Protein AF-0000000086450375 (afdb_homodimer)

Secondary structure (DSSP, 8-state):
--SHHHHHHHHHHHHHHHHHHHHHHHHHHHHHHHHHTT-S--EEEEETTEEEEE-HHHHHHH-HHHHHHHHH-TT-SEEEE-S--HHHHHHHHHHHHHS-----THHHHHHHHHHHHTT-HHHHHHHHHHHS-THHHHHHHHHHHHHHHHHH-/--SHHHHHHHHHHHHHHHHHHHHHHHHHHHHHHHHHTT-S--EEEEETTEEEEE-HHHHHHH-HHHHHHHHH-TT-SEEEE-S--HHHHHHHHHHHHHS-----THHHHHHHHHHHHTT-HHHHHHHHHHHS-THHHHHHHHHHHHHHHHHH-

Structure (mmCIF, N/CA/C/O backbone):
data_AF-0000000086450375-model_v1
#
loop_
_entity.id
_entity.type
_entity.pdbx_description
1 polymer 'BTB domain-containing protein'
#
loop_
_atom_site.group_PDB
_atom_site.id
_atom_site.type_symbol
_atom_site.label_atom_id
_atom_site.label_alt_id
_atom_site.label_comp_id
_atom_site.label_asym_id
_atom_site.label_entity_id
_atom_site.label_seq_id
_atom_site.pdbx_PDB_ins_code
_atom_site.Cartn_x
_atom_site.Cartn_y
_atom_site.Cartn_z
_atom_site.occupancy
_atom_site.B_iso_or_equiv
_atom_site.auth_seq_id
_atom_site.auth_comp_id
_atom_site.auth_asym_id
_atom_site.auth_atom_id
_atom_site.pdbx_PDB_model_num
ATOM 1 N N . MET A 1 1 ? 41.094 -20.078 -0.955 1 30.67 1 MET A N 1
ATOM 2 C CA . MET A 1 1 ? 39.781 -20.641 -1.174 1 30.67 1 MET A CA 1
ATOM 3 C C . MET A 1 1 ? 38.719 -19.906 -0.356 1 30.67 1 MET A C 1
ATOM 5 O O . MET A 1 1 ? 37.562 -20.328 -0.277 1 30.67 1 MET A O 1
ATOM 9 N N . GLU A 1 2 ? 39.25 -19.125 0.59 1 39.38 2 GLU A N 1
ATOM 10 C CA . GLU A 1 2 ? 38.438 -18.516 1.634 1 39.38 2 GLU A CA 1
ATOM 11 C C . GLU A 1 2 ? 37.531 -17.438 1.062 1 39.38 2 GLU A C 1
ATOM 13 O O . GLU A 1 2 ? 36.844 -16.719 1.81 1 39.38 2 GLU A O 1
ATOM 18 N N . VAL A 1 3 ? 37.906 -16.906 -0.097 1 38.25 3 VAL A N 1
ATOM 19 C CA . VAL A 1 3 ? 37.531 -15.562 -0.536 1 38.25 3 VAL A CA 1
ATOM 20 C C . VAL A 1 3 ? 36.031 -15.477 -0.731 1 38.25 3 VAL A C 1
ATOM 22 O O . VAL A 1 3 ? 35.438 -14.406 -0.592 1 38.25 3 VAL A O 1
ATOM 25 N N . CYS A 1 4 ? 35.562 -16.234 -1.757 1 38.09 4 CYS A N 1
ATOM 26 C CA . CYS A 1 4 ? 34.438 -15.82 -2.559 1 38.09 4 CYS A CA 1
ATOM 27 C C . CYS A 1 4 ? 33.125 -15.914 -1.756 1 38.09 4 CYS A C 1
ATOM 29 O O . CYS A 1 4 ? 32.062 -15.578 -2.26 1 38.09 4 CYS A O 1
ATOM 31 N N . ALA A 1 5 ? 33.219 -16.656 -0.751 1 42.78 5 ALA A N 1
ATOM 32 C CA . ALA A 1 5 ? 31.922 -17.031 -0.177 1 42.78 5 ALA A CA 1
ATOM 33 C C . ALA A 1 5 ? 31.297 -15.859 0.575 1 42.78 5 ALA A C 1
ATOM 35 O O . ALA A 1 5 ? 30.078 -15.703 0.591 1 42.78 5 ALA A O 1
ATOM 36 N N . GLU A 1 6 ? 32.094 -15.148 1.312 1 43.94 6 GLU A N 1
ATOM 37 C CA . GLU A 1 6 ? 31.5 -14.164 2.221 1 43.94 6 GLU A CA 1
ATOM 38 C C . GLU A 1 6 ? 30.781 -13.055 1.454 1 43.94 6 GLU A C 1
ATOM 40 O O . GLU A 1 6 ? 29.781 -12.516 1.924 1 43.94 6 GLU A O 1
ATOM 45 N N . ASN A 1 7 ? 31.344 -12.5 0.388 1 45 7 ASN A N 1
ATOM 46 C CA . ASN A 1 7 ? 30.797 -11.359 -0.347 1 45 7 ASN A CA 1
ATOM 47 C C . ASN A 1 7 ? 29.531 -11.727 -1.106 1 45 7 ASN A C 1
ATOM 49 O O . ASN A 1 7 ? 28.734 -10.859 -1.459 1 45 7 ASN A O 1
ATOM 53 N N . GLU A 1 8 ? 29.406 -12.992 -1.445 1 48.09 8 GLU A N 1
ATOM 54 C CA . GLU A 1 8 ? 28.25 -13.477 -2.207 1 48.09 8 GLU A CA 1
ATOM 55 C C . GLU A 1 8 ? 26.969 -13.398 -1.382 1 48.09 8 GLU A C 1
ATOM 57 O O . GLU A 1 8 ? 25.906 -13.102 -1.916 1 48.09 8 GLU A O 1
ATOM 62 N N . THR A 1 9 ? 27.078 -13.766 -0.154 1 50.84 9 THR A N 1
ATOM 63 C CA . THR A 1 9 ? 25.906 -13.766 0.701 1 50.84 9 THR A CA 1
ATOM 64 C C . THR A 1 9 ? 25.406 -12.344 0.922 1 50.84 9 THR A C 1
ATOM 66 O O . THR A 1 9 ? 24.188 -12.102 0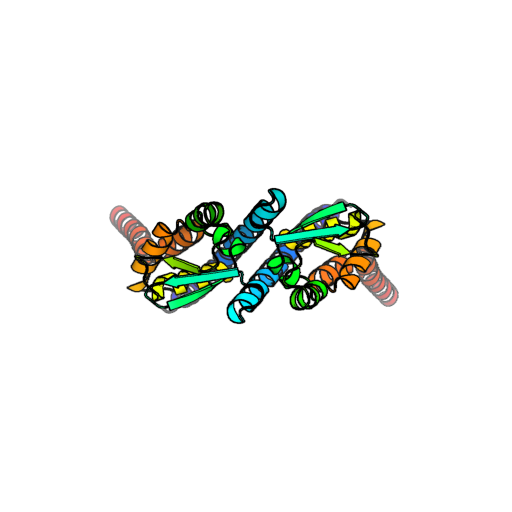.938 1 50.84 9 THR A O 1
ATOM 69 N N . MET A 1 10 ? 26.406 -11.516 1.259 1 50.75 10 MET A N 1
ATOM 70 C CA . MET A 1 10 ? 26.062 -10.109 1.446 1 50.75 10 MET A CA 1
ATOM 71 C C . MET A 1 10 ? 25.484 -9.516 0.169 1 50.75 10 MET A C 1
ATOM 73 O O . MET A 1 10 ? 24.562 -8.703 0.223 1 50.75 10 MET A O 1
ATOM 77 N N . GLY A 1 11 ? 26.016 -10.055 -0.976 1 54.34 11 GLY A N 1
ATOM 78 C CA . GLY A 1 11 ? 25.547 -9.562 -2.264 1 54.34 11 GLY A CA 1
ATOM 79 C C . GLY A 1 11 ? 24.125 -9.953 -2.582 1 54.34 11 GLY A C 1
ATOM 80 O O . GLY A 1 11 ? 23.344 -9.133 -3.072 1 54.34 11 GLY A O 1
ATOM 81 N N . LEU A 1 12 ? 23.844 -11.156 -2.148 1 60.12 12 LEU A N 1
ATOM 82 C CA . LEU A 1 12 ? 22.516 -11.664 -2.432 1 60.12 12 LEU A CA 1
ATOM 83 C C . LEU A 1 12 ? 21.469 -10.961 -1.57 1 60.12 12 LEU A C 1
ATOM 85 O O . LEU A 1 12 ? 20.391 -10.617 -2.053 1 60.12 12 LEU A O 1
ATOM 89 N N . GLY A 1 13 ? 21.891 -10.766 -0.273 1 63.38 13 GLY A N 1
ATOM 90 C CA . GLY A 1 13 ? 20.969 -10.078 0.622 1 63.38 13 GLY A CA 1
ATOM 91 C C . GLY A 1 13 ? 20.719 -8.641 0.22 1 63.38 13 GLY A C 1
ATOM 92 O O . GLY A 1 13 ? 19.578 -8.172 0.256 1 63.38 13 GLY A O 1
ATOM 93 N N . GLU A 1 14 ? 21.797 -8 -0.116 1 69.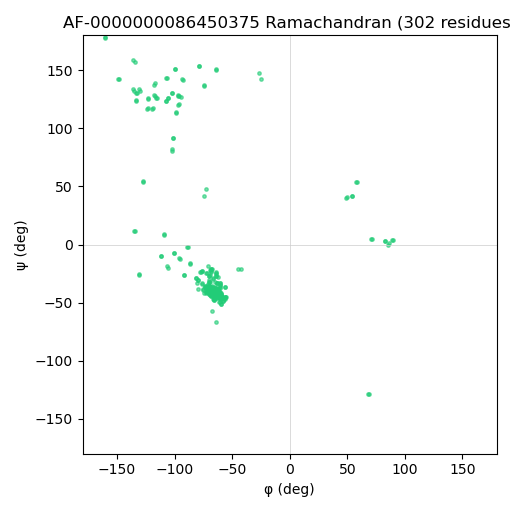06 14 GLU A N 1
ATOM 94 C CA . GLU A 1 14 ? 21.688 -6.609 -0.53 1 69.06 14 GLU A CA 1
ATOM 95 C C . GLU A 1 14 ? 20.891 -6.477 -1.818 1 69.06 14 GLU A C 1
ATOM 97 O O . GLU A 1 14 ? 20.094 -5.543 -1.972 1 69.06 14 GLU A O 1
ATOM 102 N N . ASP A 1 15 ? 21.109 -7.453 -2.654 1 74.31 15 ASP A N 1
ATOM 103 C CA . ASP A 1 15 ? 20.375 -7.453 -3.91 1 74.31 15 ASP A CA 1
ATOM 104 C C . ASP A 1 15 ? 18.875 -7.672 -3.666 1 74.31 15 ASP A C 1
ATOM 106 O O . ASP A 1 15 ? 18.047 -7.031 -4.301 1 74.31 15 ASP A O 1
ATOM 110 N N . ARG A 1 16 ? 18.609 -8.5 -2.717 1 75.88 16 ARG A N 1
ATOM 111 C CA . ARG A 1 16 ? 17.219 -8.781 -2.391 1 75.88 16 ARG A CA 1
ATOM 112 C C . ARG A 1 16 ? 16.547 -7.559 -1.774 1 75.88 16 ARG A C 1
ATOM 114 O O . ARG A 1 16 ? 15.383 -7.273 -2.061 1 75.88 16 ARG A O 1
ATOM 121 N N . GLU A 1 17 ? 17.359 -6.871 -0.985 1 76.81 17 GLU A N 1
ATOM 122 C CA . GLU A 1 17 ? 16.812 -5.668 -0.359 1 76.81 17 GLU A CA 1
ATOM 123 C C . GLU A 1 17 ? 16.547 -4.582 -1.396 1 76.81 17 GLU A C 1
ATOM 125 O O . GLU A 1 17 ? 15.531 -3.883 -1.32 1 76.81 17 GLU A O 1
ATOM 130 N N . ARG A 1 18 ? 17.453 -4.484 -2.314 1 79.06 18 ARG A N 1
ATOM 131 C CA . ARG A 1 18 ? 17.281 -3.498 -3.377 1 79.06 18 ARG A CA 1
ATOM 132 C C . ARG A 1 18 ? 16.062 -3.83 -4.246 1 79.06 18 ARG A C 1
ATOM 134 O O . ARG A 1 18 ? 15.32 -2.936 -4.652 1 79.06 18 ARG A O 1
ATOM 141 N N . GLU A 1 19 ? 15.922 -5.09 -4.477 1 83.19 19 GLU A N 1
ATOM 142 C CA . GLU A 1 19 ? 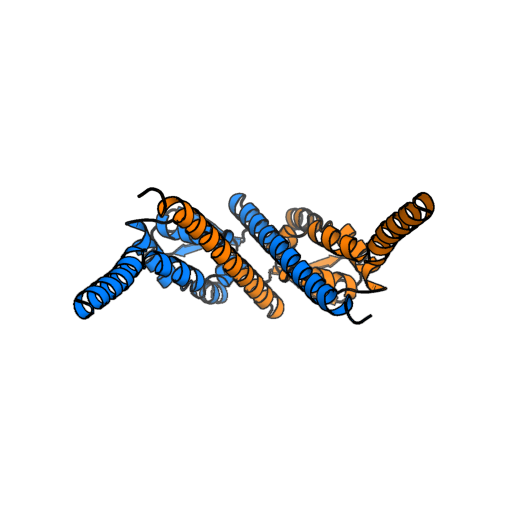14.758 -5.543 -5.234 1 83.19 19 GLU A CA 1
ATOM 143 C C . GLU A 1 19 ? 13.461 -5.27 -4.469 1 83.19 19 GLU A C 1
ATOM 145 O O . GLU A 1 19 ? 12.469 -4.836 -5.055 1 83.19 19 GLU A O 1
ATOM 150 N N . GLY A 1 20 ? 13.594 -5.457 -3.268 1 85.69 20 GLY A N 1
ATOM 151 C CA . GLY A 1 20 ? 12.453 -5.164 -2.416 1 85.69 20 GLY A CA 1
ATOM 152 C C . GLY A 1 20 ? 12.07 -3.697 -2.41 1 85.69 20 GLY A C 1
ATOM 153 O O . GLY A 1 20 ? 10.891 -3.357 -2.488 1 85.69 20 GLY A O 1
ATOM 154 N N . ASP A 1 21 ? 13.078 -2.9 -2.393 1 85.06 21 ASP A N 1
ATOM 155 C CA . ASP A 1 21 ? 12.828 -1.461 -2.379 1 85.06 21 ASP A CA 1
ATOM 156 C C . ASP A 1 21 ? 12.18 -1.003 -3.682 1 85.06 21 ASP A C 1
ATOM 158 O O . ASP A 1 21 ? 11.273 -0.164 -3.67 1 85.06 21 ASP A O 1
ATOM 162 N N . HIS A 1 22 ? 12.68 -1.539 -4.715 1 89.81 22 HIS A N 1
ATOM 163 C CA . HIS A 1 22 ? 12.078 -1.229 -6.004 1 89.81 22 HIS A CA 1
ATOM 164 C C . HIS A 1 22 ? 10.609 -1.646 -6.043 1 89.81 22 HIS A C 1
ATOM 166 O O . HIS A 1 22 ? 9.75 -0.881 -6.492 1 89.81 22 HIS A O 1
ATOM 172 N N . TYR A 1 23 ? 10.359 -2.729 -5.602 1 92.62 23 TYR A N 1
ATOM 173 C CA . TYR A 1 23 ? 9 -3.254 -5.625 1 92.62 23 TYR A CA 1
ATOM 174 C C . TYR A 1 23 ? 8.07 -2.404 -4.77 1 92.62 23 TYR A C 1
ATOM 176 O O . TYR A 1 23 ? 6.938 -2.121 -5.16 1 92.62 23 TYR A O 1
ATOM 184 N N . ILE A 1 24 ? 8.5 -2.055 -3.633 1 91.75 24 ILE A N 1
ATOM 185 C CA . ILE A 1 24 ? 7.648 -1.325 -2.703 1 91.75 24 ILE A CA 1
ATOM 186 C C . ILE A 1 24 ? 7.27 0.027 -3.303 1 91.75 24 ILE A C 1
ATOM 188 O O . ILE A 1 24 ? 6.125 0.471 -3.178 1 91.75 24 ILE A O 1
ATOM 192 N N . ARG A 1 25 ? 8.234 0.643 -3.955 1 92.31 25 ARG A N 1
ATOM 193 C CA . ARG A 1 25 ? 7.93 1.879 -4.668 1 92.31 25 ARG A CA 1
ATOM 194 C C . ARG A 1 25 ? 6.91 1.635 -5.777 1 92.31 25 ARG A C 1
ATOM 196 O O . ARG A 1 25 ? 6.016 2.455 -5.996 1 92.31 25 ARG A O 1
ATOM 203 N N . TYR A 1 26 ? 7.09 0.497 -6.395 1 95.31 26 TYR A N 1
ATOM 204 C CA . TYR A 1 26 ? 6.199 0.099 -7.477 1 95.31 26 TYR A CA 1
ATOM 205 C C . TYR A 1 26 ? 4.762 -0.036 -6.98 1 95.31 26 TYR A C 1
ATOM 207 O O . TYR A 1 26 ? 3.842 0.539 -7.562 1 95.31 26 TYR A O 1
ATOM 215 N N . ILE A 1 27 ? 4.539 -0.69 -5.98 1 96.12 27 ILE A N 1
ATOM 216 C CA . ILE A 1 27 ? 3.189 -0.969 -5.504 1 96.12 27 ILE A CA 1
ATOM 217 C C . ILE A 1 27 ? 2.541 0.323 -5.012 1 96.12 27 ILE A C 1
ATOM 219 O O . ILE A 1 27 ? 1.361 0.571 -5.277 1 96.12 27 ILE A O 1
ATOM 223 N N . LEU A 1 28 ? 3.254 1.126 -4.273 1 96.12 28 LEU A N 1
ATOM 224 C CA . LEU A 1 28 ? 2.68 2.369 -3.77 1 96.12 28 LEU A CA 1
ATOM 225 C C . LEU A 1 28 ? 2.314 3.305 -4.918 1 96.12 28 LEU A C 1
ATOM 227 O O . LEU A 1 28 ? 1.283 3.979 -4.871 1 96.12 28 LEU A O 1
ATOM 231 N N . SER A 1 29 ? 3.184 3.375 -5.918 1 96.81 29 SER A N 1
ATOM 232 C CA . SER A 1 29 ? 2.883 4.207 -7.078 1 96.81 29 SER A CA 1
ATOM 233 C C . SER A 1 29 ? 1.603 3.748 -7.77 1 96.81 29 SER A C 1
ATOM 235 O O . SER A 1 29 ? 0.83 4.57 -8.266 1 96.81 29 SER A O 1
ATOM 237 N N . HIS A 1 30 ? 1.387 2.475 -7.809 1 97.94 30 HIS A N 1
ATOM 238 C CA . HIS A 1 30 ? 0.184 1.948 -8.445 1 97.94 30 HIS A CA 1
ATOM 239 C C . HIS A 1 30 ? -1.05 2.201 -7.586 1 97.94 30 HIS A C 1
ATOM 241 O O . HIS A 1 30 ? -2.131 2.48 -8.109 1 97.94 30 HIS A O 1
ATOM 247 N N . LEU A 1 31 ? -0.898 2.127 -6.301 1 98.31 31 LEU A N 1
ATOM 248 C CA . LEU A 1 31 ? -1.997 2.51 -5.422 1 98.31 31 LEU A CA 1
ATOM 249 C C . LEU A 1 31 ? -2.34 3.986 -5.59 1 98.31 31 LEU A C 1
ATOM 251 O O . LEU A 1 31 ? -3.514 4.363 -5.562 1 98.31 31 LEU A O 1
ATOM 255 N N . ASN A 1 32 ? -1.296 4.777 -5.75 1 98.31 32 ASN A N 1
ATOM 256 C CA . ASN A 1 32 ? -1.533 6.195 -5.992 1 98.31 32 ASN A CA 1
ATOM 257 C C . ASN A 1 32 ? -2.26 6.426 -7.316 1 98.31 32 ASN A C 1
ATOM 259 O O . ASN A 1 32 ? -3.135 7.285 -7.406 1 98.31 32 ASN A O 1
ATOM 263 N N . GLU A 1 33 ? -1.859 5.668 -8.297 1 98.38 33 GLU A N 1
ATOM 264 C CA . GLU A 1 33 ? -2.547 5.754 -9.586 1 98.38 33 GLU A CA 1
ATOM 265 C C . GLU A 1 33 ? -4.023 5.402 -9.445 1 98.38 33 GLU A C 1
ATOM 267 O O . GLU A 1 33 ? -4.887 6.074 -10.016 1 98.38 33 GLU A O 1
ATOM 272 N N . GLN A 1 34 ? -4.258 4.375 -8.734 1 98.19 34 GLN A N 1
ATOM 273 C CA . GLN A 1 34 ? -5.641 3.992 -8.469 1 98.19 34 GLN A CA 1
ATOM 274 C C . GLN A 1 34 ? -6.41 5.137 -7.812 1 98.19 34 GLN A C 1
ATOM 276 O O . GLN A 1 34 ? -7.531 5.453 -8.227 1 98.19 34 GLN A O 1
ATOM 281 N N . ARG A 1 35 ? -5.82 5.758 -6.805 1 98.19 35 ARG A N 1
ATOM 282 C CA . ARG A 1 35 ? -6.453 6.867 -6.098 1 98.19 35 ARG A CA 1
ATOM 283 C C . ARG A 1 35 ? -6.773 8.016 -7.047 1 98.19 35 ARG A C 1
ATOM 285 O O . ARG A 1 35 ? -7.895 8.531 -7.059 1 98.19 35 ARG A O 1
ATOM 292 N N . LEU A 1 36 ? -5.785 8.328 -7.855 1 97.69 36 LEU A N 1
ATOM 293 C CA . LEU A 1 36 ? -5.898 9.484 -8.734 1 97.69 36 LEU A CA 1
ATOM 294 C C . LEU A 1 36 ? -6.941 9.242 -9.82 1 97.69 36 LEU A C 1
ATOM 296 O O . LEU A 1 36 ? -7.578 10.18 -10.297 1 97.69 36 LEU A O 1
ATOM 300 N N . HIS A 1 37 ? -7.227 7.953 -10.117 1 97 37 HIS A N 1
ATOM 301 C CA . HIS A 1 37 ? -8.188 7.617 -11.164 1 97 37 HIS A CA 1
ATOM 302 C C . HIS A 1 37 ? -9.469 7.039 -10.578 1 97 37 HIS A C 1
ATOM 304 O O . HIS A 1 37 ? -10.336 6.566 -11.312 1 97 37 HIS A O 1
ATOM 310 N N . ASP A 1 38 ? -9.547 7.109 -9.328 1 96.81 38 ASP A N 1
ATOM 311 C CA . ASP A 1 38 ? -10.711 6.613 -8.609 1 96.81 38 ASP A CA 1
ATOM 312 C C . ASP A 1 38 ? -11.008 5.16 -8.969 1 96.81 38 ASP A C 1
ATOM 314 O O . ASP A 1 38 ? -12.141 4.809 -9.281 1 96.81 38 ASP A O 1
ATOM 318 N N . ASN A 1 39 ? -9.891 4.406 -9.047 1 94.94 39 ASN A N 1
ATOM 319 C CA . ASN A 1 39 ? -9.977 2.961 -9.219 1 94.94 39 ASN A CA 1
ATOM 320 C C . ASN A 1 39 ? -9.852 2.227 -7.891 1 94.94 39 ASN A C 1
ATOM 322 O O . ASN A 1 39 ? -8.898 2.451 -7.141 1 94.94 39 ASN A O 1
ATOM 326 N N . PHE A 1 40 ? -10.852 1.448 -7.496 1 95.19 40 PHE A N 1
ATOM 327 C CA . PHE A 1 40 ? -10.844 0.553 -6.348 1 95.19 40 PHE A CA 1
ATOM 328 C C . PHE A 1 40 ? -10.883 1.345 -5.047 1 95.19 40 PHE A C 1
ATOM 330 O O . PHE A 1 40 ? -10.672 0.786 -3.967 1 95.19 40 PHE A O 1
ATOM 337 N N . THR A 1 41 ? -11.008 2.648 -5.129 1 97.06 41 THR A N 1
ATOM 338 C CA . THR A 1 41 ? -11.195 3.416 -3.9 1 97.06 41 THR A CA 1
ATOM 339 C C . THR A 1 41 ? -12.508 3.043 -3.221 1 97.06 41 THR A C 1
ATOM 341 O O . THR A 1 41 ? -13.484 2.701 -3.891 1 97.06 41 THR A O 1
ATOM 344 N N . ASP A 1 42 ? -12.516 3.18 -1.86 1 96.12 42 ASP A N 1
ATOM 345 C CA . ASP A 1 42 ? -13.703 2.727 -1.147 1 96.12 42 ASP A CA 1
ATOM 346 C C . ASP A 1 42 ? -14.133 3.746 -0.097 1 96.12 42 ASP A C 1
ATOM 348 O O . ASP A 1 42 ? -15 3.459 0.734 1 96.12 42 ASP A O 1
ATOM 352 N N . ILE A 1 43 ? -13.57 4.969 -0.107 1 97.5 43 ILE A N 1
ATOM 353 C CA . ILE A 1 43 ? -13.984 6.004 0.836 1 97.5 43 ILE A CA 1
ATOM 354 C C . ILE A 1 43 ? -13.836 7.379 0.192 1 97.5 43 ILE A C 1
ATOM 356 O O . ILE A 1 43 ? -12.906 7.609 -0.587 1 97.5 43 ILE A O 1
ATOM 360 N N . ALA A 1 44 ? -14.75 8.219 0.485 1 98.25 44 ALA A N 1
ATOM 361 C CA . ALA A 1 44 ? -14.672 9.641 0.174 1 98.25 44 ALA A CA 1
ATOM 362 C C . ALA A 1 44 ? -14.617 10.484 1.449 1 98.25 44 ALA A C 1
ATOM 364 O O . ALA A 1 44 ? -15.492 10.352 2.316 1 98.25 44 ALA A O 1
ATOM 365 N N . LEU A 1 45 ? -13.609 11.336 1.536 1 98.06 45 LEU A N 1
ATOM 366 C CA . LEU A 1 45 ? -13.469 12.227 2.68 1 98.06 45 LEU A CA 1
ATOM 367 C C . LEU A 1 45 ? -13.836 13.656 2.301 1 98.06 45 LEU A C 1
ATOM 369 O O . LEU A 1 45 ? -13.312 14.195 1.321 1 98.06 45 LEU A O 1
ATOM 373 N N . ILE A 1 46 ? -14.734 14.227 3.035 1 98.38 46 ILE A N 1
ATOM 374 C CA . ILE A 1 46 ? -15.109 15.617 2.824 1 98.38 46 ILE A CA 1
ATOM 375 C C . ILE A 1 46 ? -14.375 16.516 3.826 1 98.38 46 ILE A C 1
ATOM 377 O O . ILE A 1 46 ? -14.594 16.406 5.035 1 98.38 46 ILE A O 1
ATOM 381 N N . VAL A 1 47 ? -13.484 17.344 3.281 1 98.06 47 VAL A N 1
ATOM 382 C CA . VAL A 1 47 ? -12.695 18.266 4.098 1 98.06 47 VAL A CA 1
ATOM 383 C C . VAL A 1 47 ? -12.906 19.703 3.617 1 98.06 47 VAL A C 1
ATOM 385 O O . VAL A 1 47 ? -12.555 20.031 2.486 1 98.06 47 VAL A O 1
ATOM 388 N N . ALA A 1 48 ? -13.445 20.516 4.465 1 97 48 ALA A N 1
ATOM 389 C CA . ALA A 1 48 ? -13.719 21.906 4.137 1 97 48 ALA A CA 1
ATOM 390 C C . ALA A 1 48 ? -14.453 22.031 2.805 1 97 48 ALA A C 1
ATOM 392 O O . ALA A 1 48 ? -14.086 22.844 1.956 1 97 48 ALA A O 1
ATOM 393 N N . GLY A 1 49 ? -15.375 21.125 2.607 1 96.5 49 GLY A N 1
ATOM 394 C CA . GLY A 1 49 ? -16.25 21.172 1.445 1 96.5 49 GLY A CA 1
ATOM 395 C C . GLY A 1 49 ? -15.656 20.5 0.228 1 96.5 49 GLY A C 1
ATOM 396 O O . GLY A 1 49 ? -16.297 20.422 -0.821 1 96.5 49 GLY A O 1
ATOM 397 N N . HIS A 1 50 ? -14.469 19.938 0.309 1 97.88 50 HIS A N 1
ATOM 398 C CA . HIS A 1 50 ? -13.812 19.266 -0.808 1 97.88 50 HIS A CA 1
ATOM 399 C C . HIS A 1 50 ? -13.805 17.75 -0.607 1 97.88 50 HIS A C 1
ATOM 401 O O . HIS A 1 50 ? -13.586 17.281 0.507 1 97.88 50 HIS A O 1
ATOM 407 N N . ARG A 1 51 ? -13.961 17.094 -1.712 1 97.81 51 ARG A N 1
ATOM 408 C CA . ARG A 1 51 ? -14.062 15.633 -1.679 1 97.81 51 ARG A CA 1
ATOM 409 C C . ARG A 1 51 ? -12.742 14.984 -2.1 1 97.81 51 ARG A C 1
ATOM 411 O O . ARG A 1 51 ? -12.18 15.336 -3.135 1 97.81 51 ARG A O 1
ATOM 418 N N . PHE A 1 52 ? -12.258 14.016 -1.274 1 98.19 52 PHE A N 1
ATOM 419 C CA . PHE A 1 52 ? -11.055 13.242 -1.557 1 98.19 52 PHE A CA 1
ATOM 420 C C . PHE A 1 52 ? -11.359 11.75 -1.564 1 98.19 52 PHE A C 1
ATOM 422 O O . PHE A 1 52 ? -11.891 11.211 -0.589 1 98.19 52 PHE A O 1
ATOM 429 N N . ARG A 1 53 ? -10.992 11.102 -2.658 1 98.12 53 ARG A N 1
ATOM 430 C CA . ARG A 1 53 ? -11.141 9.648 -2.734 1 98.12 53 ARG A CA 1
ATOM 431 C C . ARG A 1 53 ? -9.852 8.945 -2.314 1 98.12 53 ARG A C 1
ATOM 433 O O . ARG A 1 53 ? -8.758 9.406 -2.635 1 98.12 53 ARG A O 1
ATOM 440 N N . ALA A 1 54 ? -10.031 7.848 -1.623 1 98.5 54 ALA A N 1
ATOM 441 C CA . ALA A 1 54 ? -8.859 7.109 -1.151 1 98.5 54 ALA A CA 1
ATOM 442 C C . ALA A 1 54 ? -9.219 5.668 -0.808 1 98.5 54 ALA A C 1
ATOM 444 O O . ALA A 1 54 ? -10.359 5.238 -1.026 1 98.5 54 ALA A O 1
ATOM 445 N N . HIS A 1 55 ? -8.297 4.879 -0.416 1 98.31 55 HIS A N 1
ATOM 446 C CA . HIS A 1 55 ? -8.484 3.529 0.108 1 98.31 55 HIS A CA 1
ATOM 447 C C . HIS A 1 55 ? -8.492 3.527 1.634 1 98.31 55 HIS A C 1
ATOM 449 O O . HIS A 1 55 ? -7.547 4.004 2.264 1 98.31 55 HIS A O 1
ATOM 455 N N . LYS A 1 56 ? -9.523 2.924 2.217 1 98.12 56 LYS A N 1
ATOM 456 C CA . LYS A 1 56 ? -9.586 2.832 3.674 1 98.12 56 LYS A CA 1
ATOM 457 C C . LYS A 1 56 ? -8.336 2.162 4.238 1 98.12 56 LYS A C 1
ATOM 459 O O . LYS A 1 56 ? -7.746 2.65 5.203 1 98.12 56 LYS A O 1
ATOM 464 N N . ALA A 1 57 ? -7.945 1.074 3.604 1 98.25 57 ALA A N 1
ATOM 465 C CA . ALA A 1 57 ? -6.812 0.287 4.086 1 98.25 57 ALA A CA 1
ATOM 466 C C . ALA A 1 57 ? -5.527 1.112 4.082 1 98.25 57 ALA A C 1
ATOM 468 O O . ALA A 1 57 ? -4.742 1.052 5.027 1 98.25 57 ALA A O 1
ATOM 469 N N . VAL A 1 58 ? -5.305 1.892 3.018 1 98.56 58 VAL A N 1
ATOM 470 C CA . VAL A 1 58 ? -4.098 2.697 2.893 1 98.56 58 VAL A CA 1
ATOM 471 C C . VAL A 1 58 ? -4.113 3.82 3.928 1 98.56 58 VAL A C 1
ATOM 473 O O . VAL A 1 58 ? -3.109 4.07 4.598 1 98.56 58 VAL A O 1
ATOM 476 N N . LEU A 1 59 ? -5.266 4.496 4.113 1 98.44 59 LEU A N 1
ATOM 477 C CA . LEU A 1 59 ? -5.395 5.543 5.125 1 98.44 59 LEU A CA 1
ATOM 478 C C . LEU A 1 59 ? -5.141 4.984 6.52 1 98.44 59 LEU A C 1
ATOM 480 O O . LEU A 1 59 ? -4.383 5.566 7.301 1 98.44 59 LEU A O 1
ATOM 484 N N . ALA A 1 60 ? -5.742 3.848 6.785 1 98.38 60 ALA A N 1
ATOM 485 C CA . ALA A 1 60 ? -5.641 3.215 8.102 1 98.38 60 ALA A CA 1
ATOM 486 C C . ALA A 1 60 ? -4.211 2.75 8.367 1 98.38 60 ALA A C 1
ATOM 488 O O . ALA A 1 60 ? -3.779 2.693 9.523 1 98.38 60 ALA A O 1
ATOM 489 N N . ALA A 1 61 ? -3.498 2.426 7.332 1 98.31 61 ALA A N 1
ATOM 490 C CA . ALA A 1 61 ? -2.119 1.968 7.473 1 98.31 61 ALA A CA 1
ATOM 491 C C . ALA A 1 61 ? -1.194 3.121 7.852 1 98.31 61 ALA A C 1
ATOM 493 O O . ALA A 1 61 ? -0.139 2.906 8.453 1 98.31 61 ALA A O 1
ATOM 494 N N . SER A 1 62 ? -1.535 4.309 7.555 1 98 62 SER A N 1
ATOM 495 C CA . SER A 1 62 ? -0.649 5.453 7.746 1 98 62 SER A CA 1
ATOM 496 C C . SER A 1 62 ? -1.095 6.301 8.93 1 98 62 SER A C 1
ATOM 498 O O . SER A 1 62 ? -0.325 7.121 9.438 1 98 62 SER A O 1
ATOM 500 N N . SER A 1 63 ? -2.324 6.176 9.375 1 98.44 63 SER A N 1
ATOM 501 C CA . SER A 1 63 ? -2.943 7.047 10.367 1 98.44 63 SER A CA 1
ATOM 502 C C . SER A 1 63 ? -3.676 6.238 11.438 1 98.44 63 SER A C 1
ATOM 504 O O . SER A 1 63 ? -4.625 5.516 11.133 1 98.44 63 SER A O 1
ATOM 506 N N . ARG A 1 64 ? -3.299 6.469 12.656 1 98 64 ARG A N 1
ATOM 507 C CA . ARG A 1 64 ? -3.971 5.773 13.75 1 98 64 ARG A CA 1
ATOM 508 C C . ARG A 1 64 ? -5.402 6.273 13.922 1 98 64 ARG A C 1
ATOM 510 O O . ARG A 1 64 ? -6.281 5.52 14.344 1 98 64 ARG A O 1
ATOM 517 N N . PHE A 1 65 ? -5.613 7.496 13.641 1 97.94 65 PHE A N 1
ATOM 518 C CA . PHE A 1 65 ? -6.961 8.055 13.664 1 97.94 65 PHE A CA 1
ATOM 519 C C . PHE A 1 65 ? -7.863 7.328 12.672 1 97.94 65 PHE A C 1
ATOM 521 O O . PHE A 1 65 ? -8.922 6.812 13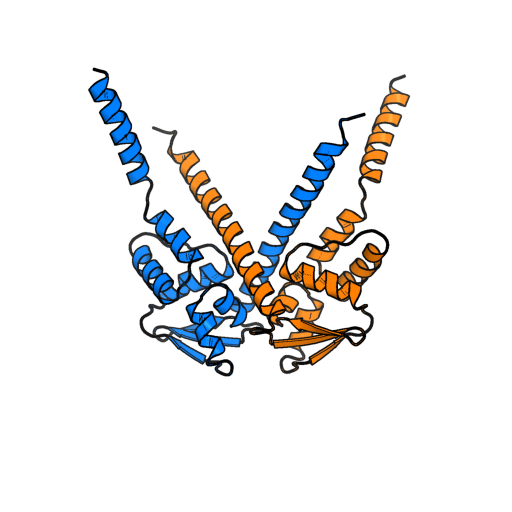.047 1 97.94 65 PHE A O 1
ATOM 528 N N . PHE A 1 66 ? -7.445 7.211 11.477 1 97.69 66 PHE A N 1
ATOM 529 C CA . PHE A 1 66 ? -8.242 6.543 10.453 1 97.69 66 PHE A CA 1
ATOM 530 C C . PHE A 1 66 ? -8.375 5.055 10.758 1 97.69 66 PHE A C 1
ATOM 532 O O . PHE A 1 66 ? -9.422 4.457 10.516 1 97.69 66 PHE A O 1
ATOM 539 N N . HIS A 1 67 ? -7.305 4.508 11.289 1 97.88 67 HIS A N 1
ATOM 540 C CA . HIS A 1 67 ? -7.348 3.098 11.656 1 97.88 67 HIS A CA 1
ATOM 541 C C . HIS A 1 67 ? -8.469 2.826 12.656 1 97.88 67 HIS A C 1
ATOM 543 O O . HIS A 1 67 ? -9.281 1.918 12.461 1 97.88 67 HIS A O 1
ATOM 549 N N . SER A 1 68 ? -8.547 3.588 13.664 1 97.12 68 SER A N 1
ATOM 550 C CA . SER A 1 68 ? -9.562 3.434 14.695 1 97.12 68 SER A CA 1
ATOM 551 C C . SER A 1 68 ? -10.945 3.836 14.188 1 97.12 68 SER A C 1
ATOM 553 O O . SER A 1 68 ? -11.93 3.152 14.453 1 97.12 68 SER A O 1
ATOM 555 N N . PHE A 1 69 ? -10.945 4.867 13.43 1 96 69 PHE A N 1
ATOM 556 C CA . PHE A 1 69 ? -12.211 5.414 12.945 1 96 69 PHE A CA 1
ATOM 557 C C . PHE A 1 69 ? -12.906 4.43 12.023 1 96 69 PHE A C 1
ATOM 559 O O . PHE A 1 69 ? -14.102 4.164 12.172 1 96 69 PHE A O 1
ATOM 566 N N . PHE A 1 70 ? -12.203 3.814 11.094 1 95.69 70 PHE A N 1
ATOM 567 C CA . PHE A 1 70 ? -12.812 2.949 10.086 1 95.69 70 PHE A CA 1
ATOM 568 C C . PHE A 1 70 ? -13.18 1.6 10.695 1 95.69 70 PHE A C 1
ATOM 570 O O . PHE A 1 70 ? -14.008 0.871 10.141 1 95.69 70 PHE A O 1
ATOM 577 N N . LYS A 1 71 ? -12.516 1.257 11.781 1 94.56 71 LYS A N 1
ATOM 578 C CA . LYS A 1 71 ? -12.938 0.057 12.5 1 94.56 71 LYS A CA 1
ATOM 579 C C . LYS A 1 71 ? -14.352 0.225 13.062 1 94.56 71 LYS A C 1
ATOM 581 O O . LYS A 1 71 ? -15.094 -0.749 13.195 1 94.56 71 LYS A O 1
ATOM 586 N N . GLN A 1 72 ? -14.719 1.466 13.312 1 92.88 72 GLN A N 1
ATOM 587 C CA . GLN A 1 72 ? -16 1.771 13.922 1 92.88 72 GLN A CA 1
ATOM 588 C C . GLN A 1 72 ? -17.078 2.02 12.859 1 92.88 72 GLN A C 1
ATOM 590 O O . GLN A 1 72 ? -18.25 1.757 13.086 1 92.88 72 GLN A O 1
ATOM 595 N N . VAL A 1 73 ? -16.656 2.443 11.688 1 88.31 73 VAL A N 1
ATOM 596 C CA . VAL A 1 73 ? -17.625 2.816 10.656 1 88.31 73 VAL A CA 1
ATOM 597 C C . VAL A 1 73 ? -17.312 2.076 9.359 1 88.31 73 VAL A C 1
ATOM 599 O O . VAL A 1 73 ? -17.25 2.686 8.289 1 88.31 73 VAL A O 1
ATOM 602 N N . GLN A 1 74 ? -17.203 0.844 9.32 1 82.38 74 GLN A N 1
ATOM 603 C CA . GLN A 1 74 ? -16.703 0.022 8.227 1 82.38 74 GLN A CA 1
ATOM 604 C C . GLN A 1 74 ? -17.609 0.142 6.996 1 82.38 74 GLN A C 1
ATOM 606 O O . GLN A 1 74 ? -17.109 0.126 5.863 1 82.38 74 GLN A O 1
ATOM 611 N N . GLU A 1 75 ? -18.812 0.501 7.234 1 85.25 75 GLU A N 1
ATOM 612 C CA . GLU A 1 75 ? -19.75 0.48 6.121 1 85.25 75 GLU A CA 1
ATOM 613 C C . GLU A 1 75 ? -19.875 1.856 5.473 1 85.25 75 GLU A C 1
ATOM 615 O O . GLU A 1 75 ? -20.375 1.979 4.352 1 85.25 75 GLU A O 1
ATOM 620 N N . ASP A 1 76 ? -19.359 2.869 6.102 1 87.88 76 ASP A N 1
ATOM 621 C CA . ASP A 1 76 ? -19.469 4.219 5.555 1 87.88 76 ASP A CA 1
ATOM 622 C C . ASP A 1 76 ? -18.516 4.402 4.371 1 87.88 76 ASP A C 1
ATOM 624 O O . ASP A 1 76 ? -17.375 3.932 4.402 1 87.88 76 ASP A O 1
ATOM 628 N N . THR A 1 77 ? -19.094 5.043 3.408 1 92.38 77 THR A N 1
ATOM 629 C CA . THR A 1 77 ? -18.281 5.285 2.219 1 92.38 77 THR A CA 1
ATOM 630 C C . THR A 1 77 ? -17.984 6.773 2.064 1 92.38 77 THR A C 1
ATOM 632 O O . THR A 1 77 ? -17.203 7.168 1.2 1 92.38 77 THR A O 1
ATOM 635 N N . VAL A 1 78 ? -18.672 7.605 2.891 1 96.62 78 VAL A N 1
ATOM 636 C CA . VAL A 1 78 ? -18.406 9.039 2.904 1 96.62 78 VAL A CA 1
ATOM 637 C C . VAL A 1 78 ? -18.281 9.531 4.344 1 96.62 78 VAL A C 1
ATOM 639 O O . VAL A 1 78 ? -19.125 9.219 5.188 1 96.62 78 VAL A O 1
ATOM 642 N N . VAL A 1 79 ? -17.25 10.25 4.598 1 96.38 79 VAL A N 1
ATOM 643 C CA . VAL A 1 79 ? -17 10.758 5.941 1 96.38 79 VAL A CA 1
ATOM 644 C C . VAL A 1 79 ? -16.578 12.227 5.871 1 96.38 79 VAL A C 1
ATOM 646 O O . VAL A 1 79 ? -15.734 12.602 5.055 1 96.38 79 VAL A O 1
ATOM 649 N N . ALA A 1 80 ? -17.156 13.031 6.668 1 96.5 80 ALA A N 1
ATOM 650 C CA . ALA A 1 80 ? -16.766 14.43 6.789 1 96.5 80 ALA A CA 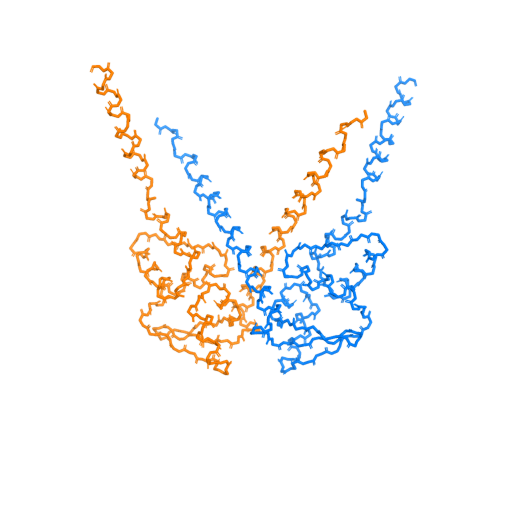1
ATOM 651 C C . ALA A 1 80 ? -15.773 14.633 7.934 1 96.5 80 ALA A C 1
ATOM 653 O O . ALA A 1 80 ? -15.992 14.148 9.047 1 96.5 80 ALA A O 1
ATOM 654 N N . ILE A 1 81 ? -14.734 15.234 7.578 1 95.62 81 ILE A N 1
ATOM 655 C CA . ILE A 1 81 ? -13.742 15.555 8.594 1 95.62 81 ILE A CA 1
ATOM 656 C C . ILE A 1 81 ? -13.758 17.062 8.867 1 95.62 81 ILE A C 1
ATOM 658 O O . ILE A 1 81 ? -13.516 17.859 7.965 1 95.62 81 ILE A O 1
ATOM 662 N N . GLU A 1 82 ? -13.969 17.422 10.078 1 95.75 82 GLU A N 1
ATOM 663 C CA . GLU A 1 82 ? -14.031 18.812 10.477 1 95.75 82 GLU A CA 1
ATOM 664 C C . GLU A 1 82 ? -12.711 19.281 11.094 1 95.75 82 GLU A C 1
ATOM 666 O O . GLU A 1 82 ? -11.977 18.469 11.656 1 95.75 82 GLU A O 1
ATOM 671 N N . GLY A 1 83 ? -12.406 20.562 10.961 1 92.44 83 GLY A N 1
ATOM 672 C CA . GLY A 1 83 ? -11.258 21.125 11.656 1 92.44 83 GLY A CA 1
ATOM 673 C C . GLY A 1 83 ? -9.969 21.031 10.867 1 92.44 83 GLY A C 1
ATOM 674 O O . GLY A 1 83 ? -8.898 21.359 11.383 1 92.44 83 GLY A O 1
ATOM 675 N N . LEU A 1 84 ? -10.102 20.531 9.664 1 94.56 84 LEU A N 1
ATOM 676 C CA . LEU A 1 84 ? -8.93 20.438 8.805 1 94.56 84 LEU A CA 1
ATOM 677 C C . LEU A 1 84 ? -9.094 21.297 7.559 1 94.56 84 LEU A C 1
ATOM 679 O O . LEU A 1 84 ? -10.195 21.406 7.012 1 94.56 84 LEU A O 1
ATOM 683 N N . SER A 1 85 ? -8.016 21.953 7.215 1 94.5 85 SER A N 1
ATOM 684 C CA . SER A 1 85 ? -8.062 22.672 5.945 1 94.5 85 SER A CA 1
ATOM 685 C C . SER A 1 85 ? -7.852 21.719 4.77 1 94.5 85 SER A C 1
ATOM 687 O O . SER A 1 85 ? -7.148 20.703 4.898 1 94.5 85 SER A O 1
ATOM 689 N N . GLU A 1 86 ? -8.391 22.125 3.635 1 96.44 86 GLU A N 1
ATOM 690 C CA . GLU A 1 86 ? -8.25 21.359 2.398 1 96.44 86 GLU A CA 1
ATOM 691 C C . GLU A 1 86 ? -6.781 21.234 1.997 1 96.44 86 GLU A C 1
ATOM 693 O O . GLU A 1 86 ? -6.328 20.156 1.608 1 96.44 86 GLU A O 1
ATOM 698 N N . LEU A 1 87 ? -6.109 22.281 2.137 1 95.06 87 LEU A N 1
ATOM 699 C CA . LEU A 1 87 ? -4.711 22.328 1.719 1 95.06 87 LEU A CA 1
ATOM 700 C C . LEU A 1 87 ? -3.855 21.406 2.572 1 95.06 87 LEU A C 1
ATOM 702 O O . LEU A 1 87 ? -3.084 20.594 2.041 1 95.06 87 LEU A O 1
ATOM 706 N N . ALA A 1 88 ? -4.012 21.453 3.85 1 96.19 88 ALA A N 1
ATOM 707 C CA . ALA A 1 88 ? -3.227 20.641 4.766 1 96.19 88 ALA A CA 1
ATOM 708 C C . ALA A 1 88 ? -3.52 19.156 4.559 1 96.19 88 ALA A C 1
ATOM 710 O O . ALA A 1 88 ? -2.598 18.328 4.488 1 96.19 88 ALA A O 1
ATOM 711 N N . PHE A 1 89 ? -4.793 18.875 4.371 1 97.69 89 PHE A N 1
ATOM 712 C CA . PHE A 1 89 ? -5.164 17.484 4.168 1 97.69 89 PHE A CA 1
ATOM 713 C C . PHE A 1 89 ? -4.625 16.969 2.84 1 97.69 89 PHE A C 1
ATOM 715 O O . PHE A 1 89 ? -4.156 15.836 2.754 1 97.69 89 PHE A O 1
ATOM 722 N N . GLY A 1 90 ? -4.734 17.797 1.868 1 97.31 90 GLY A N 1
ATOM 723 C CA . GLY A 1 90 ? -4.199 17.422 0.566 1 97.31 90 GLY A CA 1
ATOM 724 C C . GLY A 1 90 ? -2.729 17.062 0.607 1 97.31 90 GLY A C 1
ATOM 725 O O . GLY A 1 90 ? -2.322 16.047 0.022 1 97.31 90 GLY A O 1
ATOM 726 N N . HIS A 1 91 ? -1.931 17.844 1.286 1 96.31 91 HIS A N 1
ATOM 727 C CA . HIS A 1 91 ? -0.509 17.547 1.441 1 96.31 91 HIS A CA 1
ATOM 728 C C . HIS A 1 91 ? -0.29 16.234 2.174 1 96.31 91 HIS A C 1
ATOM 730 O O . HIS A 1 91 ? 0.579 15.445 1.794 1 96.31 91 HIS A O 1
ATOM 736 N N . LEU A 1 92 ? -1.105 16.016 3.201 1 97.88 92 LEU A N 1
ATOM 737 C CA . LEU A 1 92 ? -0.964 14.789 3.971 1 97.88 92 LEU A CA 1
ATOM 738 C C . LEU A 1 92 ? -1.391 13.578 3.145 1 97.88 92 LEU A C 1
ATOM 740 O O . LEU A 1 92 ? -0.755 12.523 3.207 1 97.88 92 LEU A O 1
ATOM 744 N N . LEU A 1 93 ? -2.494 13.742 2.389 1 98.31 93 LEU A N 1
ATOM 745 C CA . LEU A 1 93 ? -2.947 12.656 1.525 1 98.31 93 LEU A CA 1
ATOM 746 C C . LEU A 1 93 ? -1.878 12.297 0.499 1 98.31 93 LEU A C 1
ATOM 748 O O . LEU A 1 93 ? -1.621 11.117 0.251 1 98.31 93 LEU A O 1
ATOM 752 N N . GLU A 1 94 ? -1.274 13.297 -0.067 1 96.81 94 GLU A N 1
ATOM 753 C CA . GLU A 1 94 ? -0.169 13.062 -0.99 1 96.81 94 GLU A CA 1
ATOM 754 C C . GLU A 1 94 ? 0.974 12.32 -0.301 1 96.81 94 GLU A C 1
ATOM 756 O O . GLU A 1 94 ? 1.534 11.375 -0.86 1 96.81 94 GLU A O 1
ATOM 761 N N . PHE A 1 95 ? 1.271 12.703 0.848 1 96.62 95 PHE A N 1
ATOM 762 C CA . PHE A 1 95 ? 2.314 12.039 1.62 1 96.62 95 PHE A CA 1
ATOM 763 C C . PHE A 1 95 ? 1.979 10.562 1.829 1 96.62 95 PHE A C 1
ATOM 765 O O . PHE A 1 95 ? 2.844 9.695 1.686 1 96.62 95 PHE A O 1
ATOM 772 N N . ILE A 1 96 ? 0.772 10.297 2.158 1 98.12 96 ILE A N 1
ATOM 773 C CA . ILE A 1 96 ? 0.335 8.93 2.43 1 98.12 96 ILE A CA 1
ATOM 774 C C . ILE A 1 96 ? 0.642 8.039 1.226 1 98.12 96 ILE A C 1
ATOM 776 O O . ILE A 1 96 ? 1.098 6.906 1.384 1 98.12 96 ILE A O 1
ATOM 780 N N . TYR A 1 97 ? 0.516 8.562 0.034 1 97.5 97 TYR A N 1
ATOM 781 C CA . TYR A 1 97 ? 0.598 7.719 -1.155 1 97.5 97 TYR A CA 1
ATOM 782 C C . TYR A 1 97 ? 1.972 7.832 -1.807 1 97.5 97 TYR A C 1
ATOM 784 O O . TYR A 1 97 ? 2.299 7.062 -2.715 1 97.5 97 TYR A O 1
ATOM 792 N N . THR A 1 98 ? 2.793 8.719 -1.341 1 95 98 THR A N 1
ATOM 793 C CA . THR A 1 98 ? 4.051 8.906 -2.053 1 95 98 THR A CA 1
ATOM 794 C C . THR A 1 98 ? 5.23 8.875 -1.087 1 95 98 THR A C 1
ATOM 796 O O . THR A 1 98 ? 6.375 8.688 -1.502 1 95 98 THR A O 1
ATOM 799 N N . GLY A 1 99 ? 5 9.211 0.169 1 94.12 99 GLY A N 1
ATOM 800 C CA . GLY A 1 99 ? 6.055 9.336 1.159 1 94.12 99 GLY A CA 1
ATOM 801 C C . GLY A 1 99 ? 6.758 10.68 1.111 1 94.12 99 GLY A C 1
ATOM 802 O O . GLY A 1 99 ? 7.734 10.898 1.833 1 94.12 99 GLY A O 1
ATOM 803 N N . ILE A 1 100 ? 6.293 11.516 0.261 1 91.25 100 ILE A N 1
ATOM 804 C CA . ILE A 1 100 ? 6.949 12.805 0.069 1 91.25 100 ILE A CA 1
ATOM 805 C C . ILE A 1 100 ? 5.996 13.938 0.447 1 91.25 100 ILE A C 1
ATOM 807 O O . ILE A 1 100 ? 4.82 13.914 0.068 1 91.25 100 ILE A O 1
ATOM 811 N N . VAL A 1 101 ? 6.406 14.812 1.258 1 89.75 101 VAL A N 1
ATOM 812 C CA . VAL A 1 101 ? 5.617 15.984 1.617 1 89.75 101 VAL A CA 1
ATOM 813 C C . VAL A 1 101 ? 6.367 17.25 1.221 1 89.75 101 VAL A C 1
ATOM 815 O O . VAL A 1 101 ? 7.523 17.453 1.61 1 89.75 101 VAL A O 1
ATOM 818 N N . TYR A 1 102 ? 5.793 18.047 0.294 1 84.19 102 TYR A N 1
ATOM 819 C CA . TYR A 1 102 ? 6.375 19.312 -0.166 1 84.19 102 TYR A CA 1
ATOM 820 C C . TYR A 1 102 ? 5.68 20.5 0.481 1 84.19 102 TYR A C 1
ATOM 822 O O . TYR A 1 102 ? 4.641 20.953 0 1 84.19 102 TYR A O 1
ATOM 830 N N . VAL A 1 103 ? 6.074 20.766 1.667 1 88.44 103 VAL A N 1
ATOM 831 C CA . VAL A 1 103 ? 5.477 21.906 2.338 1 88.44 103 VAL A CA 1
ATOM 832 C C . VAL A 1 103 ? 6.57 22.812 2.912 1 88.44 103 VAL A C 1
ATOM 834 O O . VAL A 1 103 ? 7.602 22.312 3.379 1 88.44 103 VAL A O 1
ATOM 837 N N . GLU A 1 104 ? 6.453 24.094 2.658 1 78.69 104 GLU A N 1
ATOM 838 C CA . GLU A 1 104 ? 7.41 25.047 3.205 1 78.69 104 GLU A CA 1
ATOM 839 C C . GLU A 1 104 ? 6.707 26.266 3.789 1 78.69 104 GLU A C 1
ATOM 841 O O . GLU A 1 104 ? 5.527 26.5 3.508 1 78.69 104 GLU A O 1
ATOM 846 N N . GLY A 1 105 ? 7.418 26.859 4.641 1 81.5 105 GLY A N 1
ATOM 847 C CA . GLY A 1 105 ? 7.004 28.156 5.164 1 81.5 105 GLY A CA 1
ATOM 848 C C . GLY A 1 105 ? 5.77 28.062 6.043 1 81.5 105 GLY A C 1
ATOM 849 O O . GLY A 1 105 ? 5.719 27.266 6.973 1 81.5 105 GLY A O 1
ATOM 850 N N . VAL A 1 106 ? 4.781 28.906 5.734 1 77.56 106 VAL A N 1
ATOM 851 C CA . VAL A 1 106 ? 3.604 29.156 6.555 1 77.56 106 VAL A CA 1
ATOM 852 C C . VAL A 1 106 ? 2.719 27.906 6.586 1 77.56 106 VAL A C 1
ATOM 854 O O . VAL A 1 106 ? 2.072 27.625 7.598 1 77.56 106 VAL A O 1
ATOM 857 N N . GLU A 1 107 ? 2.865 27.094 5.691 1 89.62 107 GLU A N 1
ATOM 858 C CA . GLU A 1 107 ? 1.982 25.938 5.59 1 89.62 107 GLU A CA 1
ATOM 859 C C . GLU A 1 107 ? 2.496 24.781 6.438 1 89.62 107 GLU A C 1
ATOM 861 O O . GLU A 1 107 ? 1.736 23.875 6.781 1 89.62 107 GLU A O 1
ATOM 866 N N . LEU A 1 108 ? 3.701 24.875 6.809 1 91.75 108 LEU A N 1
ATOM 867 C CA . LEU A 1 108 ? 4.328 23.781 7.539 1 91.75 108 LEU A CA 1
ATOM 868 C C . LEU A 1 108 ? 3.627 23.531 8.875 1 91.75 108 LEU A C 1
ATOM 870 O O . LEU A 1 108 ? 3.309 22.391 9.219 1 91.75 108 LEU A O 1
ATOM 874 N N . ASP A 1 109 ? 3.318 24.641 9.531 1 92 109 ASP A N 1
ATOM 875 C CA . ASP A 1 109 ? 2.668 24.516 10.836 1 92 109 ASP A CA 1
ATOM 876 C C . ASP A 1 109 ? 1.265 23.922 10.688 1 92 109 ASP A C 1
ATOM 878 O O . ASP A 1 109 ? 0.863 23.062 11.469 1 92 109 ASP A O 1
ATOM 882 N N . LEU A 1 110 ? 0.569 24.391 9.68 1 94.19 110 LEU A N 1
ATOM 883 C CA . LEU A 1 110 ? -0.789 23.922 9.43 1 94.19 110 LEU A CA 1
ATOM 884 C C . LEU A 1 110 ? -0.796 22.422 9.117 1 94.19 110 LEU A C 1
ATOM 886 O O . LEU A 1 110 ? -1.63 21.688 9.633 1 94.19 110 LEU A O 1
ATOM 890 N N . VAL A 1 111 ? 0.111 21.984 8.344 1 96.69 111 VAL A N 1
ATOM 891 C CA . VAL A 1 111 ? 0.202 20.594 7.945 1 96.69 111 VAL A CA 1
ATOM 892 C C . VAL A 1 111 ? 0.616 19.734 9.141 1 96.69 111 VAL A C 1
ATOM 894 O O . VAL A 1 111 ? 0.093 18.641 9.344 1 96.69 111 VAL A O 1
ATOM 897 N N . LEU A 1 112 ? 1.521 20.281 9.961 1 95.94 112 LEU A N 1
ATOM 898 C CA . LEU A 1 112 ? 1.95 19.547 11.156 1 95.94 112 LEU A CA 1
ATOM 899 C C . LEU A 1 112 ? 0.784 19.344 12.117 1 95.94 112 LEU A C 1
ATOM 901 O O . LEU A 1 112 ? 0.581 18.234 12.625 1 95.94 112 LEU A O 1
ATOM 905 N N . LYS A 1 113 ? 0.055 20.375 12.336 1 96.44 113 LYS A N 1
ATOM 906 C CA . LYS A 1 113 ? -1.106 20.266 13.211 1 96.44 113 LYS A CA 1
ATOM 907 C C . LYS A 1 113 ? -2.123 19.266 12.672 1 96.44 113 LYS A C 1
ATOM 909 O O . LYS A 1 113 ? -2.709 18.5 13.438 1 96.44 113 LYS A O 1
ATOM 914 N N . ALA A 1 114 ? -2.34 19.297 11.398 1 97.69 114 ALA A N 1
ATOM 915 C CA . ALA A 1 114 ? -3.236 18.344 10.766 1 97.69 114 ALA A CA 1
ATOM 916 C C . ALA A 1 114 ? -2.721 16.906 10.938 1 97.69 114 ALA A C 1
ATOM 918 O O . ALA A 1 114 ? -3.496 15.992 11.219 1 97.69 114 ALA A O 1
ATOM 919 N N . ALA A 1 115 ? -1.46 16.734 10.766 1 98.06 115 ALA A N 1
ATOM 920 C CA . ALA A 1 115 ? -0.85 15.414 10.953 1 98.06 115 ALA A CA 1
ATOM 921 C C . ALA A 1 115 ? -1.025 14.922 12.383 1 98.06 115 ALA A C 1
ATOM 923 O O . ALA A 1 115 ? -1.251 13.734 12.617 1 98.06 115 ALA A O 1
ATOM 924 N N . GLU A 1 116 ? -0.871 15.852 13.289 1 98 116 GLU A N 1
ATOM 925 C CA . GLU A 1 116 ? -1.084 15.508 14.695 1 98 116 GLU A CA 1
ATOM 926 C C . GLU A 1 116 ? -2.541 15.141 14.961 1 98 116 GLU A C 1
ATOM 928 O O . GLU A 1 116 ? -2.824 14.164 15.656 1 98 116 GLU A O 1
ATOM 933 N N . PHE A 1 117 ? -3.387 15.883 14.359 1 97.81 117 PHE A N 1
ATOM 934 C CA . PHE A 1 117 ? -4.812 15.602 14.492 1 97.81 117 PHE A CA 1
ATOM 935 C C . PHE A 1 117 ? -5.145 14.211 13.969 1 97.81 117 PHE A C 1
ATOM 937 O O . PHE A 1 117 ? -5.883 13.461 14.609 1 97.81 117 PHE A O 1
ATOM 944 N N . LEU A 1 118 ? -4.562 13.867 12.914 1 98.25 118 LEU A N 1
ATOM 945 C CA . LEU A 1 118 ? -4.844 12.586 12.266 1 98.25 118 LEU A CA 1
ATOM 946 C C . LEU A 1 118 ? -3.943 11.492 12.812 1 98.25 118 LEU A C 1
ATOM 948 O O . LEU A 1 118 ? -4.039 10.336 12.398 1 98.25 118 LEU A O 1
ATOM 952 N N . GLN A 1 119 ? -3.059 11.852 13.711 1 98.19 119 GLN A N 1
ATOM 953 C CA . GLN A 1 119 ? -2.158 10.906 14.367 1 98.19 119 GLN A CA 1
ATOM 954 C C . GLN A 1 119 ? -1.309 10.156 13.352 1 98.19 119 GLN A C 1
ATOM 956 O O . GLN A 1 119 ? -1.254 8.922 13.359 1 98.19 119 GLN A O 1
ATOM 961 N N . MET A 1 120 ? -0.619 10.852 12.5 1 98.19 120 MET A N 1
ATOM 962 C CA . MET A 1 120 ? 0.281 10.32 11.477 1 98.19 120 MET A CA 1
ATOM 963 C C . MET A 1 120 ? 1.735 10.445 11.922 1 98.19 120 MET A C 1
ATOM 965 O O . MET A 1 120 ? 2.43 11.383 11.531 1 98.19 120 MET A O 1
ATOM 969 N N . ASP A 1 121 ? 2.229 9.453 12.547 1 97 121 ASP A N 1
ATOM 970 C CA . ASP A 1 121 ? 3.518 9.516 13.227 1 97 121 ASP A CA 1
ATOM 971 C C . ASP A 1 121 ? 4.656 9.742 12.234 1 97 121 ASP A C 1
ATOM 973 O O . ASP A 1 121 ? 5.523 10.586 12.461 1 97 121 ASP A O 1
ATOM 977 N N . GLU A 1 122 ? 4.641 9.055 11.164 1 96.19 122 GLU A N 1
ATOM 978 C CA . GLU A 1 122 ? 5.727 9.172 10.195 1 96.19 122 GLU A CA 1
ATOM 979 C C . GLU A 1 122 ? 5.758 10.562 9.57 1 96.19 122 GLU A C 1
ATOM 981 O O . GLU A 1 122 ? 6.828 11.141 9.383 1 96.19 122 GLU A O 1
ATOM 986 N N . ALA A 1 123 ? 4.621 11.109 9.289 1 96.19 123 ALA A N 1
ATOM 987 C CA . ALA A 1 123 ? 4.559 12.461 8.742 1 96.19 123 ALA A CA 1
ATOM 988 C C . ALA A 1 123 ? 5.047 13.484 9.758 1 96.19 123 ALA A C 1
ATOM 990 O O . ALA A 1 123 ? 5.781 14.414 9.406 1 96.19 123 ALA A O 1
ATOM 991 N N . ILE A 1 124 ? 4.645 13.297 10.977 1 96.31 124 ILE A N 1
ATOM 992 C CA . ILE A 1 124 ? 5.043 14.203 12.047 1 96.31 124 ILE A CA 1
ATOM 993 C C . ILE A 1 124 ? 6.566 14.227 12.172 1 96.31 124 ILE A C 1
ATOM 995 O O . ILE A 1 124 ? 7.172 15.297 12.266 1 96.31 124 ILE A O 1
ATOM 999 N N . ILE A 1 125 ? 7.152 13.078 12.125 1 94 125 ILE A N 1
ATOM 1000 C CA . ILE A 1 125 ? 8.602 12.961 12.234 1 94 125 ILE A CA 1
ATOM 1001 C C . ILE A 1 125 ? 9.273 13.719 11.094 1 94 125 ILE A C 1
ATOM 1003 O O . ILE A 1 125 ? 10.195 14.508 11.312 1 94 125 ILE A O 1
ATOM 1007 N N . VAL A 1 126 ? 8.828 13.562 9.891 1 91.69 126 VAL A N 1
ATOM 1008 C CA . VAL A 1 126 ? 9.406 14.18 8.703 1 91.69 126 VAL A CA 1
ATOM 1009 C C . VAL A 1 126 ? 9.211 15.688 8.75 1 91.69 126 VAL A C 1
ATOM 1011 O O . VAL A 1 126 ? 10.133 16.453 8.445 1 91.69 126 VAL A O 1
ATOM 1014 N N . LEU A 1 127 ? 8.062 16.141 9.188 1 93 127 LEU A N 1
ATOM 1015 C CA . LEU A 1 127 ? 7.75 17.562 9.227 1 93 127 LEU A CA 1
ATOM 1016 C C . LEU A 1 127 ? 8.555 18.266 10.312 1 93 127 LEU A C 1
ATOM 1018 O O . LEU A 1 127 ? 9.031 19.375 10.117 1 93 127 LEU A O 1
ATOM 1022 N N . LYS A 1 128 ? 8.688 17.672 11.414 1 91.75 128 LYS A N 1
ATOM 1023 C CA . LYS A 1 128 ? 9.43 18.266 12.516 1 91.75 128 LYS A CA 1
ATOM 1024 C C . LYS A 1 128 ? 10.898 18.453 12.156 1 91.75 128 LYS A C 1
ATOM 1026 O O . LYS A 1 128 ? 11.547 19.391 12.617 1 91.75 128 LYS A O 1
ATOM 1031 N N . LYS A 1 129 ? 11.422 17.547 11.344 1 86.62 129 LYS A N 1
ATOM 1032 C CA . LYS A 1 129 ? 12.797 17.672 10.875 1 86.62 129 LYS A CA 1
ATOM 1033 C C . LYS A 1 129 ? 12.977 18.938 10.039 1 86.62 129 LYS A C 1
ATOM 1035 O O . LYS A 1 129 ? 14.062 19.516 9.992 1 86.62 129 LYS A O 1
ATOM 1040 N N . ARG A 1 130 ? 11.961 19.328 9.445 1 82.38 130 ARG A N 1
ATOM 1041 C CA . ARG A 1 130 ? 12.023 20.5 8.57 1 82.38 130 ARG A CA 1
ATOM 1042 C C . ARG A 1 130 ? 11.945 21.797 9.367 1 82.38 130 ARG A C 1
ATOM 1044 O O . ARG A 1 130 ? 12.367 22.844 8.898 1 82.38 130 ARG A O 1
ATOM 1051 N N . PHE A 1 131 ? 11.281 21.703 10.484 1 75.06 131 PHE A N 1
ATOM 1052 C CA . PHE A 1 131 ? 11.305 22.844 11.383 1 75.06 131 PHE A CA 1
ATOM 1053 C C . PHE A 1 131 ? 12.719 23.109 11.875 1 75.06 131 PHE A C 1
ATOM 1055 O O . PHE A 1 131 ? 13.078 24.266 12.172 1 75.06 131 PHE A O 1
ATOM 1062 N N . VAL A 1 132 ? 13.383 22.031 12.094 1 64.25 132 VAL A N 1
ATOM 1063 C CA . VAL A 1 132 ? 14.734 22.172 12.633 1 64.25 132 VAL A CA 1
ATOM 1064 C C . VAL A 1 132 ? 15.68 22.656 11.531 1 64.25 132 VAL A C 1
ATOM 1066 O O . VAL A 1 132 ? 16.047 21.891 10.641 1 64.25 132 VAL A O 1
ATOM 1069 N N . ARG A 1 133 ? 15.32 23.531 10.758 1 54.78 133 ARG A N 1
ATOM 1070 C CA . ARG A 1 133 ? 16.156 24.203 9.758 1 54.78 133 ARG A CA 1
ATOM 1071 C C . ARG A 1 133 ? 17.625 24.203 10.188 1 54.78 133 ARG A C 1
ATOM 1073 O O . ARG A 1 133 ? 17.922 24.172 11.383 1 54.78 133 ARG A O 1
ATOM 1080 N N . PRO A 1 134 ? 18.531 24.141 9.141 1 51.75 134 PRO A N 1
ATOM 1081 C CA . PRO A 1 134 ? 19.984 24.297 9.266 1 51.75 134 PRO A CA 1
ATOM 1082 C C . PRO A 1 134 ? 20.375 25.469 10.172 1 51.75 134 PRO A C 1
ATOM 1084 O O . PRO A 1 134 ? 21.531 25.609 10.531 1 51.75 134 PRO A O 1
ATOM 1087 N N . SER A 1 135 ? 19.5 26.344 10.344 1 46.59 135 SER A N 1
ATOM 1088 C CA . SER A 1 135 ? 20.062 27.5 11.039 1 46.59 135 SER A CA 1
ATOM 1089 C C . SER A 1 135 ? 20.547 27.109 12.43 1 46.59 135 SER A C 1
ATOM 1091 O O . SER A 1 135 ? 21.469 27.734 12.969 1 46.59 135 SER A O 1
ATOM 1093 N N . CYS A 1 136 ? 19.875 26.172 13.062 1 46.84 136 CYS A N 1
ATOM 1094 C CA . CYS A 1 136 ? 20.328 25.859 14.414 1 46.84 136 CYS A CA 1
ATOM 1095 C C . CYS A 1 136 ? 21.547 24.953 14.391 1 46.84 136 CYS A C 1
ATOM 1097 O O . CYS A 1 136 ? 22.25 24.812 15.391 1 46.84 136 CYS A O 1
ATOM 1099 N N . TYR A 1 137 ? 21.688 24.094 13.398 1 46.06 137 TYR A N 1
ATOM 1100 C CA . TYR A 1 137 ? 22.969 23.422 13.289 1 46.06 137 TYR A CA 1
ATOM 1101 C C . TYR A 1 137 ? 24.094 24.422 13.078 1 46.06 137 TYR A C 1
ATOM 1103 O O . TYR A 1 137 ? 25.188 24.266 13.617 1 46.06 137 TYR A O 1
ATOM 1111 N N . ILE A 1 138 ? 23.766 25.438 12.367 1 47.06 138 ILE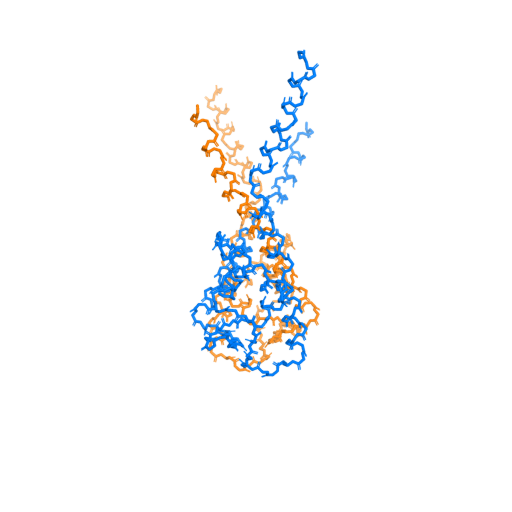 A N 1
ATOM 1112 C CA . ILE A 1 138 ? 24.812 26.438 12.18 1 47.06 138 ILE A CA 1
ATOM 1113 C C . ILE A 1 138 ? 25.031 27.203 13.477 1 47.06 138 ILE A C 1
ATOM 1115 O O . ILE A 1 138 ? 26.172 27.484 13.859 1 47.06 138 ILE A O 1
ATOM 1119 N N . SER A 1 139 ? 24.031 27.453 14.211 1 47.53 139 SER A N 1
ATOM 1120 C CA . SER A 1 139 ? 24.219 28.25 15.414 1 47.53 139 SER A CA 1
ATOM 1121 C C . SER A 1 139 ? 24.859 27.422 16.531 1 47.53 139 SER A C 1
ATOM 1123 O O . SER A 1 139 ? 25.688 27.922 17.281 1 47.53 139 SER A O 1
ATOM 1125 N N . GLY A 1 140 ? 24.578 26.203 16.609 1 48.91 140 GLY A N 1
ATOM 1126 C CA . GLY A 1 140 ? 25.281 25.344 17.547 1 48.91 140 GLY A CA 1
ATOM 1127 C C . GLY A 1 140 ? 26.719 25.094 17.156 1 48.91 140 GLY A C 1
ATOM 1128 O O . GLY A 1 140 ? 27.609 25.078 18.016 1 48.91 140 GLY A O 1
ATOM 1129 N N . ILE A 1 141 ? 26.938 24.859 15.875 1 50.81 141 ILE A N 1
ATOM 1130 C CA . ILE A 1 141 ? 28.312 24.75 15.398 1 50.81 141 ILE A CA 1
ATOM 1131 C C . ILE A 1 141 ? 28.984 26.109 15.453 1 50.81 141 ILE A C 1
ATOM 1133 O O . ILE A 1 141 ? 30.141 26.219 15.875 1 50.81 141 ILE A O 1
ATOM 1137 N N . LEU A 1 142 ? 28.172 27.141 15.141 1 49.66 142 LEU A N 1
ATOM 1138 C CA . LEU A 1 142 ? 28.766 28.484 15.227 1 49.66 142 LEU A CA 1
ATOM 1139 C C . LEU A 1 142 ? 29 28.875 16.688 1 49.66 142 LEU A C 1
ATOM 1141 O O . LEU A 1 142 ? 30.016 29.5 17 1 49.66 142 LEU A O 1
ATOM 1145 N N . VAL A 1 143 ? 28.125 28.5 17.562 1 52.03 143 VAL A N 1
ATOM 1146 C CA . VAL A 1 143 ? 28.328 28.781 18.969 1 52.03 143 VAL A CA 1
ATOM 1147 C C . VAL A 1 143 ? 29.469 27.922 19.516 1 52.03 143 VAL A C 1
ATOM 1149 O O . VAL A 1 143 ? 30.297 28.375 20.312 1 52.03 143 VAL A O 1
ATOM 1152 N N . PHE A 1 144 ? 29.641 26.766 19.016 1 51.5 144 PHE A N 1
ATOM 1153 C CA . PHE A 1 144 ? 30.75 25.906 19.406 1 51.5 144 PHE A CA 1
ATOM 1154 C C . PHE A 1 144 ? 32.062 26.438 18.828 1 51.5 144 PHE A C 1
ATOM 1156 O O . PHE A 1 144 ? 33.062 26.5 19.531 1 51.5 144 PHE A O 1
ATOM 1163 N N . VAL A 1 145 ? 32 26.922 17.688 1 53.38 145 VAL A N 1
ATOM 1164 C CA . VAL A 1 145 ? 33.219 27.484 17.094 1 53.38 145 VAL A CA 1
ATOM 1165 C C . VAL A 1 145 ? 33.531 28.828 17.734 1 53.38 145 VAL A C 1
ATOM 1167 O O . VAL A 1 145 ? 34.688 29.125 18.016 1 53.38 145 VAL A O 1
ATOM 1170 N N . MET A 1 146 ? 32.562 29.625 18 1 50.38 146 MET A N 1
ATOM 1171 C CA . MET A 1 146 ? 32.781 30.922 18.625 1 50.38 146 MET A CA 1
ATOM 1172 C C . MET A 1 146 ? 33.25 30.75 20.078 1 50.38 146 MET A C 1
ATOM 1174 O O . MET A 1 146 ? 34.125 31.469 20.531 1 50.38 146 MET A O 1
ATOM 1178 N N . ASN A 1 147 ? 32.719 29.766 20.766 1 53.19 147 ASN A N 1
ATOM 1179 C CA . ASN A 1 147 ? 33.219 29.5 22.109 1 53.19 147 ASN A CA 1
ATOM 1180 C C . ASN A 1 147 ? 34.625 28.922 22.094 1 53.19 147 ASN A C 1
ATOM 1182 O O . ASN A 1 147 ? 35.438 29.219 22.953 1 53.19 147 ASN A O 1
ATOM 1186 N N . TRP A 1 148 ? 34.906 28.047 21.156 1 52.31 148 TRP A N 1
ATOM 1187 C CA . TRP A 1 148 ? 36.25 27.484 21 1 52.31 148 TRP A CA 1
ATOM 1188 C C . TRP A 1 148 ? 37.25 28.578 20.625 1 52.31 148 TRP A C 1
ATOM 1190 O O . TRP A 1 148 ? 38.344 28.641 21.172 1 52.31 148 TRP A O 1
ATOM 1200 N N . CYS A 1 149 ? 36.844 29.5 19.781 1 52.31 149 CYS A N 1
ATOM 1201 C CA . CYS A 1 149 ? 37.719 30.594 19.391 1 52.31 149 CYS A CA 1
ATOM 1202 C C . CYS A 1 149 ? 37.906 31.562 20.547 1 52.31 149 CYS A C 1
ATOM 1204 O O . CYS A 1 149 ? 39 32.094 20.75 1 52.31 149 CYS A O 1
ATOM 1206 N N . GLN A 1 150 ? 36.906 31.781 21.391 1 50.62 150 GLN A N 1
ATOM 1207 C CA . GLN A 1 150 ? 37.062 32.656 22.531 1 50.62 150 GLN A CA 1
ATOM 1208 C C . GLN A 1 150 ? 37.969 32.062 23.594 1 50.62 150 GLN A C 1
ATOM 1210 O O . GLN A 1 150 ? 38.719 32.75 24.25 1 50.62 150 GLN A O 1
ATOM 1215 N N . SER A 1 151 ? 37.875 30.672 23.75 1 49.62 151 SER A N 1
ATOM 1216 C CA . SER A 1 151 ? 38.75 30.078 24.75 1 49.62 151 SER A CA 1
ATOM 1217 C C . SER A 1 151 ? 40.188 29.969 24.234 1 49.62 151 SER A C 1
ATOM 1219 O O . SER A 1 151 ? 41.094 29.672 25 1 49.62 151 SER A O 1
ATOM 1221 N N . ALA A 1 152 ? 40.312 29.938 23 1 49.56 152 ALA A N 1
ATOM 1222 C CA . ALA A 1 152 ? 41.656 29.75 22.469 1 49.56 152 ALA A CA 1
ATOM 1223 C C . ALA A 1 152 ? 42.438 31.062 22.484 1 49.56 152 ALA A C 1
ATOM 1225 O O . ALA A 1 152 ? 43.688 31.047 22.453 1 49.56 152 ALA A O 1
ATOM 1226 N N . PHE A 1 153 ? 41.906 32.188 22.219 1 41.31 153 PHE A N 1
ATOM 1227 C CA . PHE A 1 153 ? 42.719 33.375 22.438 1 41.31 153 PHE A CA 1
ATOM 1228 C C . PHE A 1 153 ? 42.375 34.031 23.766 1 41.31 153 PHE A C 1
ATOM 1230 O O . PHE A 1 153 ? 41.219 34.031 24.188 1 41.31 153 PHE A O 1
ATOM 1237 N N . MET B 1 1 ? 33.031 31.094 -0.924 1 31.09 1 MET B N 1
ATOM 1238 C CA . MET B 1 1 ? 31.594 31.203 -0.625 1 31.09 1 MET B CA 1
ATOM 1239 C C . MET B 1 1 ? 30.797 30.172 -1.411 1 31.09 1 MET B C 1
ATOM 1241 O O . MET B 1 1 ? 29.562 30.203 -1.411 1 31.09 1 MET B O 1
ATOM 1245 N N . GLU B 1 2 ? 31.453 29.609 -2.42 1 39.72 2 GLU B N 1
ATOM 1246 C CA . GLU B 1 2 ? 30.797 28.797 -3.439 1 39.72 2 GLU B CA 1
ATOM 1247 C C . GLU B 1 2 ? 30.328 27.453 -2.867 1 39.72 2 GLU B C 1
ATOM 1249 O O . GLU B 1 2 ? 29.75 26.641 -3.578 1 39.72 2 GLU B O 1
ATOM 1254 N N . VAL B 1 3 ? 31 26.969 -1.835 1 39.72 3 VAL B N 1
ATOM 1255 C CA . VAL B 1 3 ? 31.094 25.547 -1.506 1 39.72 3 VAL B CA 1
ATOM 1256 C C . VAL B 1 3 ? 29.734 25.016 -1.062 1 39.72 3 VAL B C 1
ATOM 1258 O O . VAL B 1 3 ? 29.484 23.812 -1.098 1 39.72 3 VAL B O 1
ATOM 1261 N N . CYS B 1 4 ? 29.234 25.703 -0.01 1 38.03 4 CYS B N 1
ATOM 1262 C CA . CYS B 1 4 ? 28.297 25 0.862 1 38.03 4 CYS B CA 1
ATOM 1263 C C . CYS B 1 4 ? 26.984 24.703 0.136 1 38.03 4 CYS B C 1
ATOM 1265 O O . CYS B 1 4 ? 26.094 24.047 0.69 1 38.03 4 CYS B O 1
ATOM 1267 N N . ALA B 1 5 ? 26.781 25.438 -0.854 1 42.91 5 ALA B N 1
ATOM 1268 C CA . ALA B 1 5 ? 25.422 25.391 -1.367 1 42.91 5 ALA B CA 1
ATOM 1269 C C . ALA B 1 5 ? 25.141 24.094 -2.096 1 42.91 5 ALA B C 1
ATOM 1271 O O . ALA B 1 5 ? 24.031 23.562 -2.051 1 42.91 5 ALA B O 1
ATOM 1272 N N . GLU B 1 6 ? 26.062 23.641 -2.879 1 44.19 6 GLU B N 1
ATOM 1273 C CA . GLU B 1 6 ? 25.766 22.516 -3.768 1 44.19 6 GLU B CA 1
ATOM 1274 C C . GLU B 1 6 ? 25.453 21.25 -2.975 1 44.19 6 GLU B C 1
ATOM 1276 O O . GLU B 1 6 ? 24.641 20.438 -3.396 1 44.19 6 GLU B O 1
ATOM 1281 N N . ASN B 1 7 ? 26.188 20.906 -1.938 1 45.41 7 ASN B N 1
ATOM 1282 C CA . ASN B 1 7 ? 26.062 19.672 -1.187 1 45.41 7 ASN B CA 1
ATOM 1283 C C . ASN B 1 7 ? 24.766 19.641 -0.368 1 45.41 7 ASN B C 1
ATOM 1285 O O . ASN B 1 7 ? 24.266 18.578 -0.026 1 45.41 7 ASN B O 1
ATOM 1289 N N . GLU B 1 8 ? 24.297 20.812 -0.014 1 48.31 8 GLU B N 1
ATOM 1290 C CA . GLU B 1 8 ? 23.078 20.938 0.795 1 48.31 8 GLU B CA 1
ATOM 1291 C C . GLU B 1 8 ? 21.844 20.469 0.019 1 48.31 8 GLU B C 1
ATOM 1293 O O . GLU B 1 8 ? 20.938 19.875 0.592 1 48.31 8 GLU B O 1
ATOM 1298 N N . THR B 1 9 ? 21.812 20.859 -1.205 1 51.06 9 THR B N 1
ATOM 1299 C CA . THR B 1 9 ? 20.641 20.5 -2.016 1 51.06 9 THR B CA 1
ATOM 1300 C C . THR B 1 9 ? 20.578 19 -2.227 1 51.06 9 THR B C 1
ATOM 1302 O O . THR B 1 9 ? 19.5 18.406 -2.207 1 51.06 9 THR B O 1
ATOM 1305 N N . MET B 1 10 ? 21.781 18.5 -2.6 1 51.16 10 MET B N 1
ATOM 1306 C CA . MET B 1 10 ? 21.859 17.062 -2.787 1 51.16 10 MET B CA 1
ATOM 1307 C C . MET B 1 10 ? 21.531 16.328 -1.494 1 51.16 10 MET B C 1
ATOM 1309 O O . MET B 1 10 ? 20.891 15.266 -1.522 1 51.16 10 MET B O 1
ATOM 1313 N N . GLY B 1 11 ? 21.922 17 -0.372 1 54.66 11 GLY B N 1
ATOM 1314 C CA . GLY B 1 11 ? 21.672 16.391 0.926 1 54.66 11 GLY B CA 1
ATOM 1315 C C . GLY B 1 11 ? 20.203 16.344 1.299 1 54.66 11 GLY B C 1
ATOM 1316 O O . GLY B 1 11 ? 19.719 15.336 1.812 1 54.66 11 GLY B O 1
ATOM 1317 N N . LEU B 1 12 ? 19.594 17.406 0.895 1 60.19 12 LEU B N 1
ATOM 1318 C CA . LEU B 1 12 ? 18.172 17.5 1.229 1 60.19 12 LEU B CA 1
ATOM 1319 C C . LEU B 1 12 ? 17.344 16.516 0.4 1 60.19 12 LEU B C 1
ATOM 1321 O O . LEU B 1 12 ? 16.438 15.875 0.917 1 60.19 12 LEU B O 1
ATOM 1325 N N . GLY B 1 13 ? 17.766 16.453 -0.909 1 63.53 13 GLY B N 1
ATOM 1326 C CA . GLY B 1 13 ? 17.062 15.516 -1.776 1 63.53 13 GLY B CA 1
ATOM 1327 C C . GLY B 1 13 ? 17.266 14.062 -1.373 1 63.53 13 GLY B C 1
ATOM 1328 O O . GLY B 1 13 ? 16.312 13.281 -1.375 1 63.53 13 GLY B O 1
ATOM 1329 N N . GLU B 1 14 ? 18.484 13.781 -1.074 1 69.12 14 GLU B N 1
ATOM 1330 C CA . GLU B 1 14 ? 18.812 12.414 -0.664 1 69.12 14 GLU B CA 1
ATOM 1331 C C . GLU B 1 14 ? 18.125 12.062 0.651 1 69.12 14 GLU B C 1
ATOM 1333 O O . GLU B 1 14 ? 17.656 10.938 0.826 1 69.12 14 GLU B O 1
ATOM 1338 N N . ASP B 1 15 ? 18.094 13.07 1.486 1 74.31 15 ASP B N 1
ATOM 1339 C CA . ASP B 1 15 ? 17.422 12.852 2.766 1 74.31 15 ASP B CA 1
ATOM 1340 C C . ASP B 1 15 ? 15.922 12.617 2.572 1 74.31 15 ASP B C 1
ATOM 1342 O O . ASP B 1 15 ? 15.328 11.766 3.232 1 74.31 15 ASP B O 1
ATOM 1346 N N . ARG B 1 16 ? 15.398 13.32 1.642 1 75.94 16 ARG B N 1
ATOM 1347 C CA . ARG B 1 16 ? 13.977 13.172 1.362 1 75.94 16 ARG B CA 1
ATOM 1348 C C . ARG B 1 16 ? 13.672 11.797 0.765 1 75.94 16 ARG B C 1
ATOM 1350 O O . ARG B 1 16 ? 12.656 11.18 1.092 1 75.94 16 ARG B O 1
ATOM 1357 N N . GLU B 1 17 ? 14.617 11.375 -0.058 1 76.81 17 GLU B N 1
ATOM 1358 C CA . GLU B 1 17 ? 14.438 10.062 -0.668 1 76.81 17 GLU B CA 1
ATOM 1359 C C . GLU B 1 17 ? 14.539 8.953 0.374 1 76.81 17 GLU B C 1
ATOM 1361 O O . GLU B 1 17 ? 13.773 7.984 0.33 1 76.81 17 GLU B O 1
ATOM 1366 N N . ARG B 1 18 ? 15.469 9.133 1.268 1 79.31 18 ARG B N 1
ATOM 1367 C CA . ARG B 1 18 ? 15.633 8.148 2.332 1 79.31 18 ARG B CA 1
ATOM 1368 C C . ARG B 1 18 ? 14.406 8.117 3.242 1 79.31 18 ARG B C 1
ATOM 1370 O O . ARG B 1 18 ? 13.977 7.043 3.67 1 79.31 18 ARG B O 1
ATOM 1377 N N . GLU B 1 19 ? 13.906 9.273 3.482 1 83.19 19 GLU B N 1
ATOM 1378 C CA . GLU B 1 19 ? 12.68 9.367 4.281 1 83.19 19 GLU B CA 1
ATOM 1379 C C . GLU B 1 19 ? 11.5 8.719 3.562 1 83.19 19 GLU B C 1
ATOM 1381 O O . GLU B 1 19 ? 10.703 8.008 4.18 1 83.19 19 GLU B O 1
ATOM 1386 N N . GLY B 1 20 ? 11.531 8.93 2.355 1 85.75 20 GLY B N 1
ATOM 1387 C CA . GLY B 1 20 ? 10.5 8.305 1.544 1 85.75 20 GLY B CA 1
ATOM 1388 C C . GLY B 1 20 ? 10.57 6.793 1.546 1 85.75 20 GLY B C 1
ATOM 1389 O O . GLY B 1 20 ? 9.547 6.117 1.663 1 85.75 20 GLY B O 1
ATOM 1390 N N . ASP B 1 21 ? 11.766 6.336 1.491 1 85.19 21 ASP B N 1
ATOM 1391 C CA . ASP B 1 21 ? 11.961 4.891 1.479 1 85.19 21 ASP B CA 1
ATOM 1392 C C . ASP B 1 21 ? 11.516 4.266 2.803 1 85.19 21 ASP B C 1
ATOM 1394 O O . ASP B 1 21 ? 10.906 3.197 2.816 1 85.19 21 ASP B O 1
ATOM 1398 N N . HIS B 1 22 ? 11.867 4.926 3.822 1 89.88 22 HIS B N 1
ATOM 1399 C CA . HIS B 1 22 ? 11.422 4.457 5.129 1 89.88 22 HIS B CA 1
ATOM 1400 C C . HIS B 1 22 ? 9.898 4.418 5.219 1 89.88 22 HIS B C 1
ATOM 1402 O O . HIS B 1 22 ? 9.328 3.436 5.691 1 89.88 22 HIS B O 1
ATOM 1408 N N . TYR B 1 23 ? 9.336 5.375 4.793 1 92.75 23 TYR B N 1
ATOM 1409 C CA . TYR B 1 23 ? 7.879 5.477 4.863 1 92.75 23 TYR B CA 1
ATOM 1410 C C . TYR B 1 23 ? 7.215 4.383 4.035 1 92.75 23 TYR B C 1
ATOM 1412 O O . TYR B 1 23 ? 6.23 3.779 4.469 1 92.75 23 TYR B O 1
ATOM 1420 N N . ILE B 1 24 ? 7.695 4.172 2.871 1 91.81 24 ILE B N 1
ATOM 1421 C CA . ILE B 1 24 ? 7.055 3.217 1.973 1 91.81 24 ILE B CA 1
ATOM 1422 C C . ILE B 1 24 ? 7.113 1.816 2.578 1 91.81 24 ILE B C 1
ATOM 1424 O O . ILE B 1 24 ? 6.148 1.054 2.494 1 91.81 24 ILE B O 1
ATOM 1428 N N . ARG B 1 25 ? 8.234 1.513 3.195 1 92.31 25 ARG B N 1
ATOM 1429 C CA . ARG B 1 25 ? 8.336 0.245 3.912 1 92.31 25 ARG B CA 1
ATOM 1430 C C . ARG B 1 25 ? 7.328 0.186 5.055 1 92.31 25 ARG B C 1
ATOM 1432 O O . ARG B 1 25 ? 6.727 -0.86 5.309 1 92.31 25 ARG B O 1
ATOM 1439 N N . TYR B 1 26 ? 7.188 1.33 5.676 1 95.38 26 TYR B N 1
ATOM 1440 C CA . TYR B 1 26 ? 6.25 1.453 6.789 1 95.38 26 TYR B CA 1
ATOM 1441 C C . TYR B 1 26 ? 4.828 1.155 6.34 1 95.38 26 TYR B C 1
ATOM 1443 O O . TYR B 1 26 ? 4.133 0.337 6.949 1 95.38 26 TYR B O 1
ATOM 1451 N N . ILE B 1 27 ? 4.387 1.71 5.344 1 96.19 27 ILE B N 1
ATOM 1452 C CA . ILE B 1 27 ? 3 1.574 4.91 1 96.19 27 ILE B CA 1
ATOM 1453 C C . ILE B 1 27 ? 2.744 0.145 4.438 1 96.19 27 ILE B C 1
ATOM 1455 O O . ILE B 1 27 ? 1.703 -0.44 4.746 1 96.19 27 ILE B O 1
ATOM 1459 N N . LEU B 1 28 ? 3.635 -0.417 3.67 1 96.12 28 LEU B N 1
ATOM 1460 C CA . LEU B 1 28 ? 3.438 -1.776 3.182 1 96.12 28 LEU B CA 1
ATOM 1461 C C . LEU B 1 28 ? 3.4 -2.77 4.336 1 96.12 28 LEU B C 1
ATOM 1463 O O . LEU B 1 28 ? 2.609 -3.715 4.324 1 96.12 28 LEU B O 1
ATOM 1467 N N . SER B 1 29 ? 4.281 -2.576 5.309 1 96.81 29 SER B N 1
ATOM 1468 C CA . SER B 1 29 ? 4.281 -3.451 6.473 1 96.81 29 SER B CA 1
ATOM 1469 C C . SER B 1 29 ? 2.945 -3.387 7.211 1 96.81 29 SER B C 1
ATOM 1471 O O . SER B 1 29 ? 2.465 -4.398 7.727 1 96.81 29 SER B O 1
ATOM 1473 N N . HIS B 1 30 ? 2.367 -2.236 7.27 1 97.94 30 HIS B N 1
ATOM 1474 C CA . HIS B 1 30 ? 1.086 -2.084 7.949 1 97.94 30 HIS B CA 1
ATOM 1475 C C . HIS B 1 30 ? -0.048 -2.691 7.129 1 97.94 30 HIS B C 1
ATOM 1477 O O . HIS B 1 30 ? -0.981 -3.271 7.688 1 97.94 30 HIS B O 1
ATOM 1483 N N . LEU B 1 31 ? 0.029 -2.574 5.84 1 98.31 31 LEU B N 1
ATOM 1484 C CA . LEU B 1 31 ? -0.938 -3.268 4.996 1 98.31 31 LEU B CA 1
ATOM 1485 C C . LEU B 1 31 ? -0.829 -4.777 5.168 1 98.31 31 LEU B C 1
ATOM 1487 O O . LEU B 1 31 ? -1.843 -5.48 5.184 1 98.31 31 LEU B O 1
ATOM 1491 N N . ASN B 1 32 ? 0.405 -5.234 5.289 1 98.25 32 ASN B N 1
ATOM 1492 C CA . ASN B 1 32 ? 0.601 -6.66 5.531 1 98.25 32 ASN B CA 1
ATOM 1493 C C . ASN B 1 32 ? 0.019 -7.082 6.879 1 98.25 32 ASN B C 1
ATOM 1495 O O . ASN B 1 32 ? -0.562 -8.164 7 1 98.25 32 ASN B O 1
ATOM 1499 N N . GLU B 1 33 ? 0.223 -6.242 7.852 1 98.31 33 GLU B N 1
ATOM 1500 C CA . GLU B 1 33 ? -0.364 -6.52 9.156 1 98.31 33 GLU B CA 1
ATOM 1501 C C . GLU B 1 33 ? -1.884 -6.613 9.07 1 98.31 33 GLU B C 1
ATOM 1503 O O . GLU B 1 33 ? -2.49 -7.508 9.672 1 98.31 33 GLU B O 1
ATOM 1508 N N . GLN B 1 34 ? -2.436 -5.703 8.375 1 98.19 34 GLN B N 1
ATOM 1509 C CA . GLN B 1 34 ? -3.879 -5.746 8.156 1 98.19 34 GLN B CA 1
ATOM 1510 C C . GLN B 1 34 ? -4.301 -7.07 7.527 1 98.19 34 GLN B C 1
ATOM 1512 O O . GLN B 1 34 ? -5.266 -7.695 7.973 1 98.19 34 GLN B O 1
ATOM 1517 N N . ARG B 1 35 ? -3.586 -7.5 6.496 1 98.19 35 ARG B N 1
ATOM 1518 C CA . ARG B 1 35 ? -3.891 -8.75 5.809 1 98.19 35 ARG B CA 1
ATOM 1519 C C . ARG B 1 35 ? -3.824 -9.938 6.766 1 98.19 35 ARG B C 1
ATOM 1521 O O . ARG B 1 35 ? -4.742 -10.758 6.809 1 98.19 35 ARG B O 1
ATOM 1528 N N . LEU B 1 36 ? -2.762 -9.938 7.539 1 97.69 36 LEU B N 1
ATOM 1529 C CA . LEU B 1 36 ? -2.498 -11.062 8.422 1 97.69 36 LEU B CA 1
ATOM 1530 C C . LEU B 1 36 ? -3.531 -11.133 9.539 1 97.69 36 LEU B C 1
ATOM 1532 O O . LEU B 1 36 ? -3.848 -12.211 10.039 1 97.69 36 LEU B O 1
ATOM 1536 N N . HIS B 1 37 ? -4.164 -9.984 9.852 1 97 37 HIS B N 1
ATOM 1537 C CA . HIS B 1 37 ? -5.141 -9.938 10.938 1 97 37 HIS B CA 1
ATOM 1538 C C . HIS B 1 37 ? -6.555 -9.766 10.398 1 97 37 HIS B C 1
ATOM 1540 O O . HIS B 1 37 ? -7.5 -9.57 11.164 1 97 37 HIS B O 1
ATOM 1546 N N . ASP B 1 38 ? -6.66 -9.867 9.148 1 96.81 38 ASP B N 1
ATOM 1547 C CA . ASP B 1 38 ? -7.945 -9.75 8.469 1 96.81 38 ASP B CA 1
ATOM 1548 C C . ASP B 1 38 ? -8.641 -8.445 8.844 1 96.81 38 ASP B C 1
ATOM 1550 O O . ASP B 1 38 ? -9.82 -8.445 9.195 1 96.81 38 ASP B O 1
ATOM 1554 N N . ASN B 1 39 ? -7.801 -7.387 8.898 1 94.94 39 ASN B N 1
ATOM 1555 C CA . ASN B 1 39 ? -8.305 -6.031 9.078 1 94.94 39 ASN B CA 1
ATOM 1556 C C . ASN B 1 39 ? -8.445 -5.301 7.746 1 94.94 39 ASN B C 1
ATOM 1558 O O . ASN B 1 39 ? -7.492 -5.242 6.965 1 94.94 39 ASN B O 1
ATOM 1562 N N . PHE B 1 40 ? -9.641 -4.848 7.395 1 95.19 40 PHE B N 1
ATOM 1563 C CA . PHE B 1 40 ? -9.938 -3.998 6.246 1 95.19 40 PHE B CA 1
ATOM 1564 C C . PHE B 1 40 ? -9.789 -4.777 4.945 1 95.19 40 PHE B C 1
ATOM 1566 O O . PHE B 1 40 ? -9.789 -4.188 3.861 1 95.19 40 PHE B O 1
ATOM 1573 N N . THR B 1 41 ? -9.523 -6.059 5.031 1 97.06 41 THR B N 1
ATOM 1574 C CA . THR B 1 41 ? -9.516 -6.859 3.811 1 97.06 41 THR B CA 1
ATOM 1575 C C . THR B 1 41 ? -10.898 -6.895 3.178 1 97.06 41 THR B C 1
ATOM 1577 O O . THR B 1 41 ? -11.914 -6.855 3.883 1 97.06 41 THR B O 1
ATOM 1580 N N . ASP B 1 42 ? -10.914 -7.027 1.821 1 96.12 42 ASP B N 1
ATOM 1581 C CA . ASP B 1 42 ? -12.203 -6.945 1.153 1 96.12 42 ASP B CA 1
ATOM 1582 C C . ASP B 1 42 ? -12.359 -8.055 0.113 1 96.12 42 ASP B C 1
ATOM 1584 O O . ASP B 1 42 ? -13.297 -8.039 -0.686 1 96.12 42 ASP B O 1
ATOM 1588 N N . ILE B 1 43 ? -11.469 -9.062 0.098 1 97.5 43 ILE B N 1
ATOM 1589 C CA . ILE B 1 43 ? -11.586 -10.172 -0.836 1 97.5 43 ILE B CA 1
ATOM 1590 C C . ILE B 1 43 ? -11.016 -11.445 -0.207 1 97.5 43 ILE B C 1
ATOM 1592 O O . ILE B 1 43 ? -10.039 -11.383 0.545 1 97.5 43 ILE B O 1
ATOM 1596 N N . ALA B 1 44 ? -11.641 -12.523 -0.485 1 98.25 44 ALA B N 1
ATOM 1597 C CA . ALA B 1 44 ? -11.141 -13.859 -0.186 1 98.25 44 ALA B CA 1
ATOM 1598 C C . ALA B 1 44 ? -10.891 -14.648 -1.467 1 98.25 44 ALA B C 1
ATOM 1600 O O . ALA B 1 44 ? -11.781 -14.781 -2.305 1 98.25 44 ALA B O 1
ATOM 1601 N N . LEU B 1 45 ? -9.68 -15.164 -1.593 1 98.06 45 LEU B N 1
ATOM 1602 C CA . LEU B 1 45 ? -9.32 -15.984 -2.744 1 98.06 45 LEU B CA 1
ATOM 1603 C C . LEU B 1 45 ? -9.234 -17.453 -2.357 1 98.06 45 LEU B C 1
ATOM 1605 O O . LEU B 1 45 ? -8.547 -17.812 -1.396 1 98.06 45 LEU B O 1
ATOM 1609 N N . ILE B 1 46 ? -9.938 -18.266 -3.068 1 98.38 46 ILE B N 1
ATOM 1610 C CA . ILE B 1 46 ? -9.883 -19.703 -2.852 1 98.38 46 ILE B CA 1
ATOM 1611 C C . ILE B 1 46 ? -8.953 -20.344 -3.883 1 98.38 46 ILE B C 1
ATOM 1613 O O . ILE B 1 46 ? -9.234 -20.312 -5.082 1 98.38 46 ILE B O 1
ATOM 1617 N N . VAL B 1 47 ? -7.848 -20.875 -3.381 1 98.06 47 VAL B N 1
ATOM 1618 C CA . VAL B 1 47 ? -6.852 -21.531 -4.23 1 98.06 47 VAL B CA 1
ATOM 1619 C C . VAL B 1 47 ? -6.605 -22.953 -3.75 1 98.06 47 VAL B C 1
ATOM 1621 O O . VAL B 1 47 ? -6.133 -23.172 -2.631 1 98.06 47 VAL B O 1
ATOM 1624 N N . ALA B 1 48 ? -6.914 -23.891 -4.57 1 96.94 48 ALA B N 1
ATOM 1625 C CA . ALA B 1 48 ? -6.75 -25.312 -4.238 1 96.94 48 ALA B CA 1
ATOM 1626 C C . ALA B 1 48 ? -7.375 -25.625 -2.885 1 96.94 48 ALA B C 1
ATOM 1628 O O . ALA B 1 48 ? -6.754 -26.297 -2.051 1 96.94 48 ALA B O 1
ATOM 1629 N N . GLY B 1 49 ? -8.516 -25.047 -2.658 1 96.44 49 GLY B N 1
ATOM 1630 C CA . GLY B 1 49 ? -9.297 -25.328 -1.467 1 96.44 49 GLY B CA 1
ATOM 1631 C C . GLY B 1 49 ? -8.891 -24.5 -0.266 1 96.44 49 GLY B C 1
ATOM 1632 O O . GLY B 1 49 ? -9.484 -24.609 0.806 1 96.44 49 GLY B O 1
ATOM 1633 N N . HIS B 1 50 ? -7.91 -23.641 -0.396 1 97.88 50 HIS B N 1
ATOM 1634 C CA . HIS B 1 50 ? -7.441 -22.797 0.7 1 97.88 50 HIS B CA 1
ATOM 1635 C C . HIS B 1 50 ? -7.887 -21.344 0.512 1 97.88 50 HIS B C 1
ATOM 1637 O O . HIS B 1 50 ? -7.859 -20.828 -0.605 1 97.88 50 HIS B O 1
ATOM 1643 N N . ARG B 1 51 ? -8.195 -20.75 1.629 1 97.81 51 ARG B N 1
ATOM 1644 C CA . ARG B 1 51 ? -8.727 -19.391 1.609 1 97.81 51 ARG B CA 1
ATOM 1645 C C . ARG B 1 51 ? -7.645 -18.391 1.988 1 97.81 51 ARG B C 1
ATOM 1647 O O . ARG B 1 51 ? -6.965 -18.547 3.004 1 97.81 51 ARG B O 1
ATOM 1654 N N . PHE B 1 52 ? -7.484 -17.312 1.153 1 98.19 52 PHE B N 1
ATOM 1655 C CA . PHE B 1 52 ? -6.551 -16.219 1.396 1 98.19 52 PHE B CA 1
ATOM 1656 C C . PHE B 1 52 ? -7.281 -14.883 1.426 1 98.19 52 PHE B C 1
ATOM 1658 O O . PHE B 1 52 ? -7.977 -14.531 0.472 1 98.19 52 PHE B O 1
ATOM 1665 N N . ARG B 1 53 ? -7.105 -14.156 2.51 1 98.12 53 ARG B N 1
ATOM 1666 C CA . ARG B 1 53 ? -7.668 -12.812 2.602 1 98.12 53 ARG B CA 1
ATOM 1667 C C . ARG B 1 53 ? -6.664 -11.758 2.139 1 98.12 53 ARG B C 1
ATOM 1669 O O . ARG B 1 53 ? -5.469 -11.875 2.412 1 98.12 53 ARG B O 1
ATOM 1676 N N . ALA B 1 54 ? -7.18 -10.766 1.46 1 98.5 54 ALA B N 1
ATOM 1677 C CA . ALA B 1 54 ? -6.297 -9.719 0.951 1 98.5 54 ALA B CA 1
ATOM 1678 C C . ALA B 1 54 ? -7.078 -8.445 0.63 1 98.5 54 ALA B C 1
ATOM 1680 O O . ALA B 1 54 ? -8.281 -8.367 0.893 1 98.5 54 ALA B O 1
ATOM 1681 N N . HIS B 1 55 ? -6.441 -7.426 0.209 1 98.31 55 HIS B N 1
ATOM 1682 C CA . HIS B 1 55 ? -7.035 -6.195 -0.302 1 98.31 55 HIS B CA 1
ATOM 1683 C C . HIS B 1 55 ? -7.098 -6.203 -1.825 1 98.31 55 HIS B C 1
ATOM 1685 O O . HIS B 1 55 ? -6.078 -6.391 -2.492 1 98.31 55 HIS B O 1
ATOM 1691 N N . LYS B 1 56 ? -8.281 -5.93 -2.363 1 98.12 56 LYS B N 1
ATOM 1692 C CA . LYS B 1 56 ? -8.422 -5.867 -3.816 1 98.12 56 LYS B CA 1
ATOM 1693 C C . LYS B 1 56 ? -7.441 -4.859 -4.418 1 98.12 56 LYS B C 1
ATOM 1695 O O . LYS B 1 56 ? -6.766 -5.16 -5.406 1 98.12 56 LYS B O 1
ATOM 1700 N N . ALA B 1 57 ? -7.363 -3.695 -3.795 1 98.19 57 ALA B N 1
ATOM 1701 C CA . ALA B 1 57 ? -6.527 -2.613 -4.309 1 98.19 57 ALA B CA 1
ATOM 1702 C C . ALA B 1 57 ? -5.059 -3.027 -4.355 1 98.19 57 ALA B C 1
ATOM 1704 O O . ALA B 1 57 ? -4.359 -2.746 -5.328 1 98.19 57 ALA B O 1
ATOM 1705 N N . VAL B 1 58 ? -4.578 -3.711 -3.309 1 98.56 58 VAL B N 1
ATOM 1706 C CA . VAL B 1 58 ? -3.182 -4.125 -3.23 1 98.56 58 VAL B CA 1
ATOM 1707 C C . VAL B 1 58 ? -2.904 -5.207 -4.27 1 98.56 58 VAL B C 1
ATOM 1709 O O . VAL B 1 58 ? -1.896 -5.156 -4.977 1 98.56 58 VAL B O 1
ATOM 1712 N N . LEU B 1 59 ? -3.816 -6.191 -4.406 1 98.44 59 LEU B N 1
ATOM 1713 C CA . LEU B 1 59 ? -3.666 -7.23 -5.414 1 98.44 59 LEU B CA 1
ATOM 1714 C C . LEU B 1 59 ? -3.639 -6.629 -6.816 1 98.44 59 LEU B C 1
ATOM 1716 O O . LEU B 1 59 ? -2.771 -6.969 -7.625 1 98.44 59 LEU B O 1
ATOM 1720 N N . ALA B 1 60 ? -4.555 -5.723 -7.062 1 98.38 60 ALA B N 1
ATOM 1721 C CA . ALA B 1 60 ? -4.688 -5.094 -8.375 1 98.38 60 ALA B CA 1
ATOM 1722 C C . ALA B 1 60 ? -3.473 -4.23 -8.695 1 98.38 60 ALA B C 1
ATOM 1724 O O . ALA B 1 60 ? -3.115 -4.055 -9.859 1 98.38 60 ALA B O 1
ATOM 1725 N N . ALA B 1 61 ? -2.859 -3.699 -7.684 1 98.31 61 ALA B N 1
ATOM 1726 C CA . ALA B 1 61 ? -1.68 -2.859 -7.871 1 98.31 61 ALA B CA 1
ATOM 1727 C C . ALA B 1 61 ? -0.473 -3.693 -8.289 1 98.31 61 ALA B C 1
ATOM 1729 O O . ALA B 1 61 ? 0.448 -3.184 -8.93 1 98.31 61 ALA B O 1
ATOM 1730 N N . SER B 1 62 ? -0.436 -4.926 -7.984 1 98 62 SER B N 1
ATOM 1731 C CA . SER B 1 62 ? 0.738 -5.762 -8.211 1 98 62 SER B CA 1
ATOM 1732 C C . SER B 1 62 ? 0.523 -6.703 -9.391 1 98 62 SER B C 1
ATOM 1734 O O . SER B 1 62 ? 1.482 -7.258 -9.938 1 98 62 SER B O 1
ATOM 1736 N N . SER B 1 63 ? -0.702 -6.961 -9.789 1 98.44 63 SER B N 1
ATOM 1737 C CA . SER B 1 63 ? -1.072 -7.977 -10.766 1 98.44 63 SER B CA 1
ATOM 1738 C C . SER B 1 63 ? -2.047 -7.422 -11.797 1 98.44 63 SER B C 1
ATOM 1740 O O . SER B 1 63 ? -3.156 -7.012 -11.453 1 98.44 63 SER B O 1
ATOM 1742 N N . ARG B 1 64 ? -1.66 -7.539 -13.039 1 98 64 ARG B N 1
ATOM 1743 C CA . ARG B 1 64 ? -2.547 -7.074 -14.102 1 98 64 ARG B CA 1
ATOM 1744 C C . ARG B 1 64 ? -3.771 -7.977 -14.219 1 98 64 ARG B C 1
ATOM 1746 O O . ARG B 1 64 ? -4.848 -7.52 -14.609 1 98 64 ARG B O 1
ATOM 1753 N N . PHE B 1 65 ? -3.6 -9.211 -13.938 1 97.94 65 PHE B N 1
ATOM 1754 C CA . PHE B 1 65 ? -4.723 -10.141 -13.914 1 97.94 65 PHE B CA 1
ATOM 1755 C C . PHE B 1 65 ? -5.766 -9.711 -12.891 1 97.94 65 PHE B C 1
ATOM 1757 O O . PHE B 1 65 ? -6.938 -9.539 -13.227 1 97.94 65 PHE B O 1
ATOM 1764 N N . PHE B 1 66 ? -5.352 -9.469 -11.711 1 97.62 66 PHE B N 1
ATOM 1765 C CA . PHE B 1 66 ? -6.277 -9.062 -10.664 1 97.62 66 PHE B CA 1
ATOM 1766 C C . PHE B 1 66 ? -6.852 -7.68 -10.945 1 97.62 66 PHE B C 1
ATOM 1768 O O . PHE B 1 66 ? -8.023 -7.418 -10.672 1 97.62 66 PHE B O 1
ATOM 1775 N N . HIS B 1 67 ? -6.008 -6.84 -11.508 1 97.88 67 HIS B N 1
ATOM 1776 C CA . HIS B 1 67 ? -6.48 -5.508 -11.867 1 97.88 67 HIS B CA 1
ATOM 1777 C C . HIS B 1 67 ? -7.664 -5.582 -12.828 1 97.88 67 HIS B C 1
ATOM 1779 O O . HIS B 1 67 ? -8.695 -4.953 -12.594 1 97.88 67 HIS B O 1
ATOM 1785 N N . SER B 1 68 ? -7.555 -6.34 -13.828 1 97.12 68 SER B N 1
ATOM 1786 C CA . SER B 1 68 ? -8.609 -6.496 -14.828 1 97.12 68 SER B CA 1
ATOM 1787 C C . SER B 1 68 ? -9.789 -7.281 -14.273 1 97.12 68 SER B C 1
ATOM 1789 O O . SER B 1 68 ? -10.945 -6.922 -14.5 1 97.12 68 SER B O 1
ATOM 1791 N N . PHE B 1 69 ? -9.461 -8.266 -13.523 1 96 69 PHE B N 1
ATOM 1792 C CA . PHE B 1 69 ? -10.484 -9.164 -13 1 96 69 PHE B CA 1
ATOM 1793 C C . PHE B 1 69 ? -11.406 -8.422 -12.039 1 96 69 PHE B C 1
ATOM 1795 O O . PHE B 1 69 ? -12.633 -8.523 -12.148 1 96 69 PHE B O 1
ATOM 1802 N N . PHE B 1 70 ? -10.883 -7.625 -11.133 1 95.81 70 PHE B N 1
ATOM 1803 C CA . PHE B 1 70 ? -11.688 -6.973 -10.109 1 95.81 70 PHE B CA 1
ATOM 1804 C C . PHE B 1 70 ? -12.461 -5.797 -10.695 1 95.81 70 PHE B C 1
ATOM 1806 O O . PHE B 1 70 ? -13.445 -5.34 -10.109 1 95.81 70 PHE B O 1
ATOM 1813 N N . LYS B 1 71 ? -11.961 -5.27 -11.812 1 94.69 71 LYS B N 1
ATOM 1814 C CA . LYS B 1 71 ? -12.75 -4.254 -12.508 1 94.69 71 LYS B CA 1
ATOM 1815 C C . LYS B 1 71 ? -14.062 -4.836 -13.031 1 94.69 71 LYS B C 1
ATOM 1817 O O . LYS B 1 71 ? -15.07 -4.129 -13.125 1 94.69 71 LYS B O 1
ATOM 1822 N N . GLN B 1 72 ? -14.047 -6.129 -13.258 1 92.88 72 GLN B N 1
ATOM 1823 C CA . GLN B 1 72 ? -15.211 -6.809 -13.82 1 92.88 72 GLN B CA 1
ATOM 1824 C C . GLN B 1 72 ? -16.125 -7.352 -12.719 1 92.88 72 GLN B C 1
ATOM 1826 O O . GLN B 1 72 ? -17.328 -7.438 -12.898 1 92.88 72 GLN B O 1
ATOM 1831 N N . VAL B 1 73 ? -15.562 -7.637 -11.562 1 88.38 73 VAL B N 1
ATOM 1832 C CA . VAL B 1 73 ? -16.344 -8.273 -10.508 1 88.38 73 VAL B CA 1
ATOM 1833 C C . VAL B 1 73 ? -16.219 -7.461 -9.219 1 88.38 73 VAL B C 1
ATOM 1835 O O . VAL B 1 73 ? -15.961 -8.023 -8.148 1 88.38 73 VAL B O 1
ATOM 1838 N N . GLN B 1 74 ? -16.484 -6.254 -9.188 1 82.25 74 GLN B N 1
ATOM 1839 C CA . GLN B 1 74 ? -16.219 -5.312 -8.102 1 82.25 74 GLN B CA 1
ATOM 1840 C C . GLN B 1 74 ? -17 -5.684 -6.844 1 82.25 74 GLN B C 1
ATOM 1842 O O . GLN B 1 74 ? -16.5 -5.52 -5.73 1 82.25 74 GLN B O 1
ATOM 1847 N N . GLU B 1 75 ? -18.062 -6.383 -7.047 1 85.5 75 GLU B N 1
ATOM 1848 C CA . GLU B 1 75 ? -18.922 -6.637 -5.906 1 85.5 75 GLU B CA 1
ATOM 1849 C C . GLU B 1 75 ? -18.625 -7.98 -5.258 1 85.5 75 GLU B C 1
ATOM 1851 O O . GLU B 1 75 ? -19.016 -8.234 -4.117 1 85.5 75 GLU B O 1
ATOM 1856 N N . ASP B 1 76 ? -17.859 -8.805 -5.91 1 88.25 76 ASP B N 1
ATOM 1857 C CA . ASP B 1 76 ? -17.531 -10.125 -5.359 1 88.25 76 ASP B CA 1
ATOM 1858 C C . ASP B 1 76 ? -16.516 -10.016 -4.219 1 88.25 76 ASP B C 1
ATOM 1860 O O . ASP B 1 76 ? -15.57 -9.234 -4.301 1 88.25 76 ASP B O 1
ATOM 1864 N N . THR B 1 77 ? -16.859 -10.789 -3.229 1 92.62 77 THR B N 1
ATOM 1865 C CA . THR B 1 77 ? -15.961 -10.766 -2.074 1 92.62 77 THR B CA 1
ATOM 1866 C C . THR B 1 77 ? -15.227 -12.102 -1.936 1 92.62 77 THR B C 1
ATOM 1868 O O . THR B 1 77 ? -14.328 -12.234 -1.104 1 92.62 77 THR B O 1
ATOM 1871 N N . VAL B 1 78 ? -15.672 -13.102 -2.73 1 96.69 78 VAL B N 1
ATOM 1872 C CA . VAL B 1 78 ? -15 -14.398 -2.758 1 96.69 78 VAL B CA 1
ATOM 1873 C C . VAL B 1 78 ? -14.781 -14.836 -4.207 1 96.69 78 VAL B C 1
ATOM 1875 O O . VAL B 1 78 ? -15.711 -14.797 -5.016 1 96.69 78 VAL B O 1
ATOM 1878 N N . VAL B 1 79 ? -13.594 -15.227 -4.508 1 96.38 79 VAL B N 1
ATOM 1879 C CA . VAL B 1 79 ? -13.258 -15.648 -5.859 1 96.38 79 VAL B CA 1
ATOM 1880 C C . VAL B 1 79 ? -12.422 -16.922 -5.812 1 96.38 79 VAL B C 1
ATOM 1882 O O . VAL B 1 79 ? -11.469 -17.016 -5.031 1 96.38 79 VAL B O 1
ATOM 1885 N N . ALA B 1 80 ? -12.742 -17.859 -6.602 1 96.5 80 ALA B N 1
ATOM 1886 C CA . ALA B 1 80 ? -11.953 -19.078 -6.742 1 96.5 80 ALA B CA 1
ATOM 1887 C C . ALA B 1 80 ? -11 -18.984 -7.922 1 96.5 80 ALA B C 1
ATOM 1889 O O . ALA B 1 80 ? -11.391 -18.594 -9.023 1 96.5 80 ALA B O 1
ATOM 1890 N N . ILE B 1 81 ? -9.82 -19.25 -7.621 1 95.69 81 ILE B N 1
ATOM 1891 C CA . ILE B 1 81 ? -8.812 -19.281 -8.68 1 95.69 81 ILE B CA 1
ATOM 1892 C C . ILE B 1 81 ? -8.391 -20.719 -8.961 1 95.69 81 ILE B C 1
ATOM 1894 O O . ILE B 1 81 ? -7.895 -21.406 -8.07 1 95.69 81 ILE B O 1
ATOM 1898 N N . GLU B 1 82 ? -8.531 -21.125 -10.164 1 95.69 82 GLU B N 1
ATOM 1899 C CA . GLU B 1 82 ? -8.188 -22.484 -10.562 1 95.69 82 GLU B CA 1
ATOM 1900 C C . GLU B 1 82 ? -6.816 -22.531 -11.234 1 95.69 82 GLU B C 1
ATOM 1902 O O . GLU B 1 82 ? -6.371 -21.547 -11.82 1 95.69 82 GLU B O 1
ATOM 1907 N N . GLY B 1 83 ? -6.129 -23.672 -11.117 1 92.44 83 GLY B N 1
ATOM 1908 C CA . GLY B 1 83 ? -4.895 -23.875 -11.859 1 92.44 83 GLY B CA 1
ATOM 1909 C C . GLY B 1 83 ? -3.662 -23.406 -11.109 1 92.44 83 GLY B C 1
ATOM 1910 O O . GLY B 1 83 ? -2.562 -23.375 -11.672 1 92.44 83 GLY B O 1
ATOM 1911 N N . LEU B 1 84 ? -3.895 -22.969 -9.906 1 94.56 84 LEU B N 1
ATOM 1912 C CA . LEU B 1 84 ? -2.777 -22.5 -9.086 1 94.56 84 LEU B CA 1
ATOM 1913 C C . LEU B 1 84 ? -2.633 -23.359 -7.832 1 94.56 84 LEU B C 1
ATOM 1915 O O . LEU B 1 84 ? -3.631 -23.781 -7.234 1 94.56 84 LEU B O 1
ATOM 1919 N N . SER B 1 85 ? -1.404 -23.672 -7.535 1 94.44 85 SER B N 1
ATOM 1920 C CA . SER B 1 85 ? -1.195 -24.359 -6.27 1 94.44 85 SER B CA 1
ATOM 1921 C C . SER B 1 85 ? -1.232 -23.391 -5.094 1 94.44 85 SER B C 1
ATOM 1923 O O . SER B 1 85 ? -0.865 -22.219 -5.238 1 94.44 85 SER B O 1
ATOM 1925 N N . GLU B 1 86 ? -1.591 -23.938 -3.951 1 96.44 86 GLU B N 1
ATOM 1926 C CA . GLU B 1 86 ? -1.635 -23.156 -2.717 1 96.44 86 GLU B CA 1
ATOM 1927 C C . GLU B 1 86 ? -0.256 -22.609 -2.361 1 96.44 86 GLU B C 1
ATOM 1929 O O . GLU B 1 86 ? -0.127 -21.453 -1.976 1 96.44 86 GLU B O 1
ATOM 1934 N N . LEU B 1 87 ? 0.696 -23.422 -2.533 1 95.06 87 LEU B N 1
ATOM 1935 C CA . LEU B 1 87 ? 2.059 -23.047 -2.16 1 95.06 87 LEU B CA 1
ATOM 1936 C C . LEU B 1 87 ? 2.574 -21.906 -3.035 1 95.06 87 LEU B C 1
ATOM 1938 O O . LEU B 1 87 ? 3.094 -20.922 -2.525 1 95.06 87 LEU B O 1
ATOM 1942 N N . ALA B 1 88 ? 2.395 -22.031 -4.301 1 96.25 88 ALA B N 1
ATOM 1943 C CA . ALA B 1 88 ? 2.869 -21 -5.234 1 96.25 88 ALA B CA 1
ATOM 1944 C C . ALA B 1 88 ? 2.16 -19.672 -5.004 1 96.25 88 ALA B C 1
ATOM 1946 O O . ALA B 1 88 ? 2.803 -18.625 -4.961 1 96.25 88 ALA B O 1
ATOM 1947 N N . PHE B 1 89 ? 0.872 -19.781 -4.773 1 97.75 89 PHE B N 1
ATOM 1948 C CA . PHE B 1 89 ? 0.115 -18.562 -4.547 1 97.75 89 PHE B CA 1
ATOM 1949 C C . PHE B 1 89 ? 0.524 -17.906 -3.234 1 97.75 89 PHE B C 1
ATOM 1951 O O . PHE B 1 89 ? 0.642 -16.688 -3.154 1 97.75 89 PHE B O 1
ATOM 1958 N N . GLY B 1 90 ? 0.699 -18.734 -2.275 1 97.31 90 GLY B N 1
ATOM 1959 C CA . GLY B 1 90 ? 1.146 -18.219 -0.99 1 97.31 90 GLY B CA 1
ATOM 1960 C C . GLY B 1 90 ? 2.439 -17.438 -1.078 1 97.31 90 GLY B C 1
ATOM 1961 O O . GLY B 1 90 ? 2.555 -16.344 -0.501 1 97.31 90 GLY B O 1
ATOM 1962 N N . HIS B 1 91 ? 3.404 -17.938 -1.792 1 96.31 91 HIS B N 1
ATOM 1963 C CA . HIS B 1 91 ? 4.672 -17.25 -1.995 1 96.31 91 HIS B CA 1
ATOM 1964 C C . HIS B 1 91 ? 4.469 -15.93 -2.727 1 96.31 91 HIS B C 1
ATOM 1966 O O . HIS B 1 91 ? 5.082 -14.914 -2.371 1 96.31 91 HIS B O 1
ATOM 1972 N N . LEU B 1 92 ? 3.592 -15.969 -3.725 1 97.81 92 LEU B N 1
ATOM 1973 C CA . LEU B 1 92 ? 3.338 -14.75 -4.488 1 97.81 92 LEU B CA 1
ATOM 1974 C C . LEU B 1 92 ? 2.605 -13.719 -3.641 1 97.81 92 LEU B C 1
ATOM 1976 O O . LEU B 1 92 ? 2.9 -12.523 -3.719 1 97.81 92 LEU B O 1
ATOM 1980 N N . LEU B 1 93 ? 1.627 -14.203 -2.84 1 98.31 93 LEU B N 1
ATOM 1981 C CA . LEU B 1 93 ? 0.907 -13.297 -1.954 1 98.31 93 LEU B CA 1
ATOM 1982 C C . LEU B 1 93 ? 1.86 -12.633 -0.964 1 98.31 93 LEU B C 1
ATOM 1984 O O . LEU B 1 93 ? 1.767 -11.43 -0.716 1 98.31 93 LEU B O 1
ATOM 1988 N N . GLU B 1 94 ? 2.758 -13.406 -0.425 1 96.75 94 GLU B N 1
ATOM 1989 C CA . GLU B 1 94 ? 3.777 -12.844 0.458 1 96.75 94 GLU B CA 1
ATOM 1990 C C . GLU B 1 94 ? 4.625 -11.805 -0.264 1 96.75 94 GLU B C 1
ATOM 1992 O O . GLU B 1 94 ? 4.898 -10.734 0.282 1 96.75 94 GLU B O 1
ATOM 1997 N N . PHE B 1 95 ? 4.973 -12.078 -1.422 1 96.62 95 PHE B N 1
ATOM 1998 C CA . PHE B 1 95 ? 5.742 -11.141 -2.227 1 96.62 95 PHE B CA 1
ATOM 1999 C C . PHE B 1 95 ? 4.98 -9.836 -2.412 1 96.62 95 PHE B C 1
ATOM 2001 O O . PHE B 1 95 ? 5.555 -8.75 -2.291 1 96.62 95 PHE B O 1
ATOM 2008 N N . ILE B 1 96 ? 3.738 -9.938 -2.697 1 98.12 96 ILE B N 1
ATOM 2009 C CA . ILE B 1 96 ? 2.908 -8.766 -2.943 1 98.12 96 ILE B CA 1
ATOM 2010 C C . ILE B 1 96 ? 2.979 -7.82 -1.746 1 98.12 96 ILE B C 1
ATOM 2012 O O . ILE B 1 96 ? 3.072 -6.602 -1.913 1 98.12 96 ILE B O 1
ATOM 2016 N N . TYR B 1 97 ? 3.051 -8.344 -0.563 1 97.5 97 TYR B N 1
ATOM 2017 C CA . TYR B 1 97 ? 2.924 -7.512 0.626 1 97.5 97 TYR B CA 1
ATOM 2018 C C . TYR B 1 97 ? 4.289 -7.211 1.232 1 97.5 97 TYR B C 1
ATOM 2020 O O . TYR B 1 97 ? 4.406 -6.379 2.133 1 97.5 97 TYR B O 1
ATOM 2028 N N . THR B 1 98 ? 5.324 -7.812 0.739 1 95 98 THR B N 1
ATOM 2029 C CA . THR B 1 98 ? 6.609 -7.625 1.408 1 95 98 THR B CA 1
ATOM 2030 C C . THR B 1 98 ? 7.691 -7.25 0.403 1 95 98 THR B C 1
ATOM 2032 O O . THR B 1 98 ? 8.742 -6.723 0.781 1 95 98 THR B O 1
ATOM 2035 N N . GLY B 1 99 ? 7.52 -7.648 -0.849 1 94.06 99 GLY B N 1
ATOM 2036 C CA . GLY B 1 99 ? 8.531 -7.461 -1.876 1 94.06 99 GLY B CA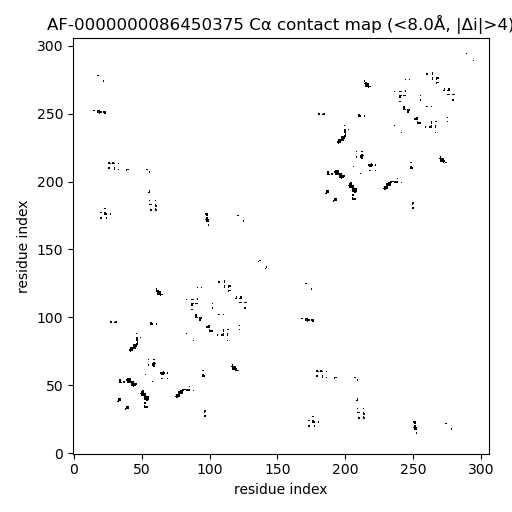 1
ATOM 2037 C C . GLY B 1 99 ? 9.602 -8.539 -1.864 1 94.06 99 GLY B C 1
ATOM 2038 O O . GLY B 1 99 ? 10.57 -8.469 -2.619 1 94.06 99 GLY B O 1
ATOM 2039 N N . ILE B 1 100 ? 9.43 -9.477 -1.007 1 91.31 100 ILE B N 1
ATOM 2040 C CA . ILE B 1 100 ? 10.445 -10.516 -0.85 1 91.31 100 ILE B CA 1
ATOM 2041 C C . ILE B 1 100 ? 9.844 -11.875 -1.2 1 91.31 100 ILE B C 1
ATOM 2043 O O . ILE B 1 100 ? 8.734 -12.195 -0.777 1 91.31 100 ILE B O 1
ATOM 2047 N N . VAL B 1 101 ? 10.469 -12.602 -2.033 1 90 101 VAL B N 1
ATOM 2048 C CA . VAL B 1 101 ? 10.047 -13.953 -2.373 1 90 101 VAL B CA 1
ATOM 2049 C C . VAL B 1 101 ? 11.148 -14.945 -2.012 1 90 101 VAL B C 1
ATOM 2051 O O . VAL B 1 101 ? 12.297 -14.797 -2.443 1 90 101 VAL B O 1
ATOM 2054 N N . TYR B 1 102 ? 10.875 -15.867 -1.066 1 84.38 102 TYR B N 1
ATOM 2055 C CA . TYR B 1 102 ? 11.812 -16.891 -0.637 1 84.38 102 TYR B CA 1
ATOM 2056 C C . TYR B 1 102 ? 11.469 -18.234 -1.269 1 84.38 102 TYR B C 1
ATOM 2058 O O . TYR B 1 102 ? 10.648 -18.984 -0.739 1 84.38 102 TYR B O 1
ATOM 2066 N N . VAL B 1 103 ? 11.898 -18.391 -2.455 1 88.62 103 VAL B N 1
ATOM 2067 C CA . VAL B 1 103 ? 11.633 -19.672 -3.117 1 88.62 103 VAL B CA 1
ATOM 2068 C C . VAL B 1 103 ? 12.93 -20.203 -3.734 1 88.62 103 VAL B C 1
ATOM 2070 O O . VAL B 1 103 ? 13.75 -19.438 -4.234 1 88.62 103 VAL B O 1
ATOM 2073 N N . GLU B 1 104 ? 13.203 -21.469 -3.516 1 78.94 104 GLU B N 1
ATOM 2074 C CA . GLU B 1 104 ? 14.375 -22.094 -4.102 1 78.94 104 GLU B CA 1
ATOM 2075 C C . GLU B 1 104 ? 14.039 -23.469 -4.664 1 78.94 104 GLU B C 1
ATOM 2077 O O . GLU B 1 104 ? 13 -24.047 -4.344 1 78.94 104 GLU B O 1
ATOM 2082 N N . GLY B 1 105 ? 14.875 -23.828 -5.527 1 81.56 105 GLY B N 1
ATOM 2083 C CA . GLY B 1 105 ? 14.836 -25.188 -6.043 1 81.56 105 GLY B CA 1
ATOM 2084 C C . GLY B 1 105 ? 13.609 -25.484 -6.875 1 81.56 105 GLY B C 1
ATOM 2085 O O . GLY B 1 105 ? 13.281 -24.734 -7.801 1 81.56 105 GLY B O 1
ATOM 2086 N N . VAL B 1 106 ? 12.922 -26.562 -6.539 1 77.56 106 VAL B N 1
ATOM 2087 C CA . VAL B 1 106 ? 11.836 -27.156 -7.312 1 77.56 106 VAL B CA 1
ATOM 2088 C C . VAL B 1 106 ? 10.625 -26.234 -7.309 1 77.56 106 VAL B C 1
ATOM 2090 O O . VAL B 1 106 ? 9.898 -26.141 -8.305 1 77.56 106 VAL B O 1
ATOM 2093 N N . GLU B 1 107 ? 10.562 -25.406 -6.414 1 89.56 107 GLU B N 1
ATOM 2094 C CA . GLU B 1 107 ? 9.383 -24.562 -6.277 1 89.56 107 GLU B CA 1
ATOM 2095 C C . GLU B 1 107 ? 9.5 -23.312 -7.137 1 89.56 107 GLU B C 1
ATOM 2097 O O . GLU B 1 107 ? 8.492 -22.672 -7.449 1 89.56 107 GLU B O 1
ATOM 2102 N N . LEU B 1 108 ? 10.648 -23.031 -7.547 1 91.69 108 LEU B N 1
ATOM 2103 C CA . LEU B 1 108 ? 10.898 -21.812 -8.289 1 91.69 108 LEU B CA 1
ATOM 2104 C C . LEU B 1 108 ? 10.117 -21.797 -9.602 1 91.69 108 LEU B C 1
ATOM 2106 O O . LEU B 1 108 ? 9.469 -20.797 -9.93 1 91.69 108 LEU B O 1
ATOM 2110 N N . ASP B 1 109 ? 10.133 -22.938 -10.242 1 92.06 109 ASP B N 1
ATOM 2111 C CA . ASP B 1 109 ? 9.43 -23.016 -11.523 1 92.06 109 ASP B CA 1
ATOM 2112 C C . ASP B 1 109 ? 7.918 -22.859 -11.32 1 92.06 109 ASP B C 1
ATOM 2114 O O . ASP B 1 109 ? 7.254 -22.172 -12.086 1 92.06 109 ASP B O 1
ATOM 2118 N N . LEU B 1 110 ? 7.426 -23.516 -10.297 1 94.19 110 LEU B N 1
ATOM 2119 C CA . LEU B 1 110 ? 6 -23.453 -10 1 94.19 110 LEU B CA 1
ATOM 2120 C C . LEU B 1 110 ? 5.566 -22.031 -9.672 1 94.19 110 LEU B C 1
ATOM 2122 O O . LEU B 1 110 ? 4.535 -21.562 -10.164 1 94.19 110 LEU B O 1
ATOM 2126 N N . VAL B 1 111 ? 6.332 -21.344 -8.93 1 96.69 111 VAL B N 1
ATOM 2127 C CA . VAL B 1 111 ? 6.02 -19.969 -8.531 1 96.69 111 VAL B CA 1
ATOM 2128 C C . VAL B 1 111 ? 6.121 -19.047 -9.734 1 96.69 111 VAL B C 1
ATOM 2130 O O . VAL B 1 111 ? 5.293 -18.141 -9.906 1 96.69 111 VAL B O 1
ATOM 2133 N N . LEU B 1 112 ? 7.117 -19.297 -10.586 1 95.94 112 LEU B N 1
ATOM 2134 C CA . LEU B 1 112 ? 7.27 -18.484 -11.789 1 95.94 112 LEU B CA 1
ATOM 2135 C C . LEU B 1 112 ? 6.062 -18.641 -12.703 1 95.94 112 LEU B C 1
ATOM 2137 O O . LEU B 1 112 ? 5.527 -17.656 -13.203 1 95.94 112 LEU B O 1
ATOM 2141 N N . LYS B 1 113 ? 5.668 -19.828 -12.898 1 96.44 113 LYS B N 1
ATOM 2142 C CA . LYS B 1 113 ? 4.5 -20.078 -13.742 1 96.44 113 LYS B CA 1
ATOM 2143 C C . LYS B 1 113 ? 3.254 -19.422 -13.156 1 96.44 113 LYS B C 1
ATOM 2145 O O . LYS B 1 113 ? 2.441 -18.859 -13.898 1 96.44 113 LYS B O 1
ATOM 2150 N N . ALA B 1 114 ? 3.096 -19.516 -11.883 1 97.69 114 ALA B N 1
ATOM 2151 C CA . ALA B 1 114 ? 1.979 -18.859 -11.211 1 97.69 114 ALA B CA 1
ATOM 2152 C C . ALA B 1 114 ? 2.045 -17.344 -11.398 1 97.69 114 ALA B C 1
ATOM 2154 O O . ALA B 1 114 ? 1.023 -16.688 -11.641 1 97.69 114 ALA B O 1
ATOM 2155 N N . ALA B 1 115 ? 3.195 -16.781 -11.273 1 98.06 115 ALA B N 1
ATOM 2156 C CA . ALA B 1 115 ? 3.385 -15.352 -11.469 1 98.06 115 ALA B CA 1
ATOM 2157 C C . ALA B 1 115 ? 3.021 -14.938 -12.891 1 98.06 115 ALA B C 1
ATOM 2159 O O . ALA B 1 115 ? 2.449 -13.867 -13.109 1 98.06 115 ALA B O 1
ATOM 2160 N N . GLU B 1 116 ? 3.412 -15.781 -13.812 1 98 116 GLU B N 1
ATOM 2161 C CA . GLU B 1 116 ? 3.059 -15.531 -15.203 1 98 116 GLU B CA 1
ATOM 2162 C C . GLU B 1 116 ? 1.548 -15.609 -15.414 1 98 116 GLU B C 1
ATOM 2164 O O . GLU B 1 116 ? 0.965 -14.766 -16.094 1 98 116 GLU B O 1
ATOM 2169 N N . PHE B 1 117 ? 0.987 -16.562 -14.797 1 97.81 117 PHE B N 1
ATOM 2170 C CA . PHE B 1 117 ? -0.461 -16.734 -14.867 1 97.81 117 PHE B CA 1
ATOM 2171 C C . PHE B 1 117 ? -1.169 -15.492 -14.336 1 97.81 117 PHE B C 1
ATOM 2173 O O . PHE B 1 117 ? -2.117 -14.992 -14.945 1 97.81 117 PHE B O 1
ATOM 2180 N N . LEU B 1 118 ? -0.685 -14.977 -13.289 1 98.25 118 LEU B N 1
ATOM 2181 C CA . LEU B 1 118 ? -1.309 -13.844 -12.625 1 98.25 118 LEU B CA 1
ATOM 2182 C C . LEU B 1 118 ? -0.792 -12.523 -13.203 1 98.25 118 LEU B C 1
ATOM 2184 O O . LEU B 1 118 ? -1.208 -11.445 -12.773 1 98.25 118 LEU B O 1
ATOM 2188 N N . GLN B 1 119 ? 0.135 -12.609 -14.141 1 98.19 119 GLN B N 1
ATOM 2189 C CA . GLN B 1 119 ? 0.691 -11.445 -14.82 1 98.19 119 GLN B CA 1
ATOM 2190 C C . GLN B 1 119 ? 1.315 -10.477 -13.828 1 98.19 119 GLN B C 1
ATOM 2192 O O . GLN B 1 119 ? 1.003 -9.281 -13.836 1 98.19 119 GLN B O 1
ATOM 2197 N N . MET B 1 120 ? 2.211 -10.945 -13.008 1 98.19 120 MET B N 1
ATOM 2198 C CA . MET B 1 120 ? 2.949 -10.172 -12.016 1 98.19 120 MET B CA 1
ATOM 2199 C C . MET B 1 120 ? 4.359 -9.859 -12.508 1 98.19 120 MET B C 1
ATOM 2201 O O . MET B 1 120 ? 5.312 -10.547 -12.141 1 98.19 120 MET B O 1
ATOM 2205 N N . ASP B 1 121 ? 4.512 -8.758 -13.141 1 97 121 ASP B N 1
ATOM 2206 C CA . ASP B 1 121 ? 5.734 -8.438 -13.875 1 97 121 ASP B CA 1
ATOM 2207 C C . ASP B 1 121 ? 6.926 -8.312 -12.922 1 97 121 ASP B C 1
ATOM 2209 O O . ASP B 1 121 ? 7.996 -8.859 -13.18 1 97 121 ASP B O 1
ATOM 2213 N N . GLU B 1 122 ? 6.742 -7.652 -11.836 1 96.19 122 GLU B N 1
ATOM 2214 C CA . GLU B 1 122 ? 7.848 -7.445 -10.906 1 96.19 122 GLU B CA 1
ATOM 2215 C C . GLU B 1 122 ? 8.305 -8.766 -10.297 1 96.19 122 GLU B C 1
ATOM 2217 O O . GLU B 1 122 ? 9.508 -9 -10.141 1 96.19 122 GLU B O 1
ATOM 2222 N N . ALA B 1 123 ? 7.398 -9.617 -9.969 1 96.25 123 ALA B N 1
ATOM 2223 C CA . ALA B 1 123 ? 7.754 -10.93 -9.43 1 96.25 123 ALA B CA 1
ATOM 2224 C C . ALA B 1 123 ? 8.492 -11.766 -10.469 1 96.25 123 ALA B C 1
ATOM 2226 O O . ALA B 1 123 ? 9.477 -12.438 -10.156 1 96.25 123 ALA B O 1
ATOM 2227 N N . ILE B 1 124 ? 8.008 -11.711 -11.68 1 96.38 124 ILE B N 1
ATOM 2228 C CA . ILE B 1 124 ? 8.617 -12.461 -12.766 1 96.38 124 ILE B CA 1
ATOM 2229 C C . ILE B 1 124 ? 10.07 -12.031 -12.938 1 96.38 124 ILE B C 1
ATOM 2231 O O . ILE B 1 124 ? 10.969 -12.875 -13.062 1 96.38 124 ILE B O 1
ATOM 2235 N N . ILE B 1 125 ? 10.297 -10.766 -12.906 1 94 125 ILE B N 1
ATOM 2236 C CA . ILE B 1 125 ? 11.641 -10.219 -13.062 1 94 125 ILE B CA 1
ATOM 2237 C C . ILE B 1 125 ? 12.539 -10.742 -11.953 1 94 125 ILE B C 1
ATOM 2239 O O . ILE B 1 125 ? 13.648 -11.219 -12.211 1 94 125 ILE B O 1
ATOM 2243 N N . VAL B 1 126 ? 12.109 -10.719 -10.727 1 91.75 126 VAL B N 1
ATOM 2244 C CA . VAL B 1 126 ? 12.891 -11.125 -9.562 1 91.75 126 VAL B CA 1
ATOM 2245 C C . VAL B 1 126 ? 13.148 -12.633 -9.617 1 91.75 126 VAL B C 1
ATOM 2247 O O . VAL B 1 126 ? 14.266 -13.086 -9.352 1 91.75 126 VAL B O 1
ATOM 2250 N N . LEU B 1 127 ? 12.164 -13.406 -10.016 1 93 127 LEU B N 1
ATOM 2251 C CA . LEU B 1 127 ? 12.289 -14.859 -10.055 1 93 127 LEU B CA 1
ATOM 2252 C C . LEU B 1 127 ? 13.227 -15.305 -11.172 1 93 127 LEU B C 1
ATOM 2254 O O . LEU B 1 127 ? 14.023 -16.219 -10.992 1 93 127 LEU B O 1
ATOM 2258 N N . LYS B 1 128 ? 13.148 -14.688 -12.273 1 91.62 128 LYS B N 1
ATOM 2259 C CA . LYS B 1 128 ? 14 -15.047 -13.406 1 91.62 128 LYS B CA 1
ATOM 2260 C C . LYS B 1 128 ? 15.469 -14.781 -13.094 1 91.62 128 LYS B C 1
ATOM 2262 O O . LYS B 1 128 ? 16.344 -15.492 -13.578 1 91.62 128 LYS B O 1
ATOM 2267 N N . LYS B 1 129 ? 15.719 -13.758 -12.289 1 86.69 129 LYS B N 1
ATOM 2268 C CA . LYS B 1 129 ? 17.094 -13.477 -11.875 1 86.69 129 LYS B CA 1
ATOM 2269 C C . LYS B 1 129 ? 17.656 -14.625 -11.047 1 86.69 129 LYS B C 1
ATOM 2271 O O . LYS B 1 129 ? 18.875 -14.852 -11.039 1 86.69 129 LYS B O 1
ATOM 2276 N N . ARG B 1 130 ? 16.828 -15.305 -10.422 1 82.19 130 ARG B N 1
ATOM 2277 C CA . ARG B 1 130 ? 17.266 -16.391 -9.555 1 82.19 130 ARG B CA 1
ATOM 2278 C C . ARG B 1 130 ? 17.547 -17.656 -10.359 1 82.19 130 ARG B C 1
ATOM 2280 O O . ARG B 1 130 ? 18.266 -18.547 -9.906 1 82.19 130 ARG B O 1
ATOM 2287 N N . PHE B 1 131 ? 16.844 -17.766 -11.453 1 75.06 131 PHE B N 1
ATOM 2288 C CA . PHE B 1 131 ? 17.172 -18.859 -12.359 1 75.06 131 PHE B CA 1
ATOM 2289 C C . PHE B 1 131 ? 18.578 -18.703 -12.906 1 75.06 131 PHE B C 1
ATOM 2291 O O . PHE B 1 131 ? 19.25 -19.688 -13.219 1 75.06 131 PHE B O 1
ATOM 2298 N N . VAL B 1 132 ? 18.891 -17.469 -13.156 1 64.06 132 VAL B N 1
ATOM 2299 C CA . VAL B 1 132 ? 20.203 -17.219 -13.734 1 64.06 132 VAL B CA 1
ATOM 2300 C C . VAL B 1 132 ? 21.281 -17.422 -12.672 1 64.06 132 VAL B C 1
ATOM 2302 O O . VAL B 1 132 ? 21.406 -16.609 -11.75 1 64.06 132 VAL B O 1
ATOM 2305 N N . ARG B 1 133 ? 21.281 -18.422 -11.961 1 54.62 133 ARG B N 1
ATOM 2306 C CA . ARG B 1 133 ? 22.312 -18.859 -11.023 1 54.62 133 ARG B CA 1
ATOM 2307 C C . ARG B 1 133 ? 23.672 -18.297 -11.414 1 54.62 133 ARG B C 1
ATOM 2309 O O . ARG B 1 133 ? 23.938 -18.062 -12.594 1 54.62 133 ARG B O 1
ATOM 2316 N N . PRO B 1 134 ? 24.484 -17.922 -10.375 1 51.12 134 PRO B N 1
ATOM 2317 C CA . PRO B 1 134 ? 25.906 -17.594 -10.531 1 51.12 134 PRO B CA 1
ATOM 2318 C C . PRO B 1 134 ? 26.641 -18.562 -11.461 1 51.12 134 PRO B C 1
ATOM 2320 O O . PRO B 1 134 ? 27.766 -18.297 -11.867 1 51.12 134 PRO B O 1
ATOM 2323 N N . SER B 1 135 ? 26.109 -19.688 -11.633 1 46.62 135 SER B N 1
ATOM 2324 C CA . SER B 1 135 ? 26.984 -20.594 -12.359 1 46.62 135 SER B CA 1
ATOM 2325 C C . SER B 1 135 ? 27.266 -20.078 -13.766 1 46.62 135 SER B C 1
ATOM 2327 O O . SER B 1 135 ? 28.312 -20.406 -14.344 1 46.62 135 SER B O 1
ATOM 2329 N N . CYS B 1 136 ? 26.312 -19.406 -14.367 1 46.88 136 CYS B N 1
ATOM 2330 C CA . CYS B 1 136 ? 26.594 -18.984 -15.727 1 46.88 136 CYS B CA 1
ATOM 2331 C C . CYS B 1 136 ? 27.469 -17.734 -15.742 1 46.88 136 CYS B C 1
ATOM 2333 O O . CYS B 1 136 ? 28.047 -17.391 -16.766 1 46.88 136 CYS B O 1
ATOM 2335 N N . TYR B 1 137 ? 27.375 -16.859 -14.742 1 45.75 137 TYR B N 1
ATOM 2336 C CA . TYR B 1 137 ? 28.391 -15.82 -14.672 1 45.75 137 TYR B CA 1
ATOM 2337 C C . TYR B 1 137 ? 29.781 -16.422 -14.516 1 45.75 137 TYR B C 1
ATOM 2339 O O . TYR B 1 137 ? 30.75 -15.93 -15.102 1 45.75 137 TYR B O 1
ATOM 2347 N N . ILE B 1 138 ? 29.812 -17.5 -13.805 1 46.75 138 ILE B N 1
ATOM 2348 C CA . ILE B 1 138 ? 31.125 -18.125 -13.664 1 46.75 138 ILE B CA 1
ATOM 2349 C C . ILE B 1 138 ? 31.531 -18.781 -14.984 1 46.75 138 ILE B C 1
ATOM 2351 O O . ILE B 1 138 ? 32.688 -18.703 -15.406 1 46.75 138 ILE B O 1
ATOM 2355 N N . SER B 1 139 ? 30.641 -19.344 -15.672 1 47.38 139 SER B N 1
ATOM 2356 C CA . SER B 1 139 ? 31.031 -20.031 -16.891 1 47.38 139 SER B CA 1
ATOM 2357 C C . SER B 1 139 ? 31.328 -19.047 -18.016 1 47.38 139 SER B C 1
ATOM 2359 O O . SER B 1 139 ? 32.25 -19.266 -18.812 1 47.38 139 SER B O 1
ATOM 2361 N N . GLY B 1 140 ? 30.688 -17.969 -18.094 1 48.75 140 GLY B N 1
ATOM 2362 C CA . GLY B 1 140 ? 31.062 -16.938 -19.047 1 48.75 140 GLY B CA 1
ATOM 2363 C C . GLY B 1 140 ? 32.375 -16.25 -18.703 1 48.75 140 GLY B C 1
ATOM 2364 O O . GLY B 1 140 ? 33.188 -15.969 -19.594 1 48.75 140 GLY B O 1
ATOM 2365 N N . ILE B 1 141 ? 32.531 -15.961 -17.438 1 50.66 141 ILE B N 1
ATOM 2366 C CA . ILE B 1 141 ? 33.844 -15.43 -17.016 1 50.66 141 ILE B CA 1
ATOM 2367 C C . ILE B 1 141 ? 34.906 -16.516 -17.094 1 50.66 141 ILE B C 1
ATOM 2369 O O . ILE B 1 141 ? 36 -16.281 -17.547 1 50.66 141 ILE B O 1
ATOM 2373 N N . LEU B 1 142 ? 34.438 -17.75 -16.766 1 49.62 142 LEU B N 1
ATOM 2374 C CA . LEU B 1 142 ? 35.406 -18.844 -16.891 1 49.62 142 LEU B CA 1
ATOM 2375 C C . LEU B 1 142 ? 35.719 -19.156 -18.344 1 49.62 142 LEU B C 1
ATOM 2377 O O . LEU B 1 142 ? 36.844 -19.422 -18.703 1 49.62 142 LEU B O 1
ATOM 2381 N N . VAL B 1 143 ? 34.719 -19.078 -19.188 1 52.47 143 VAL B N 1
ATOM 2382 C CA . VAL B 1 143 ? 34.969 -19.281 -20.625 1 52.47 143 VAL B CA 1
ATOM 2383 C C . VAL B 1 143 ? 35.75 -18.109 -21.188 1 52.47 143 VAL B C 1
ATOM 2385 O O . VAL B 1 143 ? 36.656 -18.297 -22.016 1 52.47 143 VAL B O 1
ATOM 2388 N N . PHE B 1 144 ? 35.594 -16.953 -20.672 1 51.69 144 PHE B N 1
ATOM 2389 C CA . PHE B 1 144 ? 36.375 -15.797 -21.094 1 51.69 144 PHE B CA 1
ATOM 2390 C C . PHE B 1 144 ? 37.812 -15.891 -20.562 1 51.69 144 PHE B C 1
ATOM 2392 O O . PHE B 1 144 ? 38.75 -15.648 -21.312 1 51.69 144 PHE B O 1
ATOM 2399 N N . VAL B 1 145 ? 37.938 -16.375 -19.422 1 53.69 145 VAL B N 1
ATOM 2400 C CA . VAL B 1 145 ? 39.281 -16.531 -18.875 1 53.69 145 VAL B CA 1
ATOM 2401 C C . VAL B 1 145 ? 39.969 -17.719 -19.531 1 53.69 145 VAL B C 1
ATOM 2403 O O . VAL B 1 145 ? 41.156 -17.641 -19.875 1 53.69 145 VAL B O 1
ATOM 2406 N N . MET B 1 146 ? 39.25 -18.766 -19.781 1 50.47 146 MET B N 1
ATOM 2407 C CA . MET B 1 146 ? 39.844 -19.938 -20.438 1 50.47 146 MET B CA 1
ATOM 2408 C C . MET B 1 146 ? 40.188 -19.641 -21.891 1 50.47 146 MET B C 1
ATOM 2410 O O . MET B 1 146 ? 41.25 -20.047 -22.375 1 50.47 146 MET B O 1
ATOM 2414 N N . ASN B 1 147 ? 39.375 -18.875 -22.562 1 53.53 147 ASN B N 1
ATOM 2415 C CA . ASN B 1 147 ? 39.719 -18.469 -23.922 1 53.53 147 ASN B CA 1
ATOM 2416 C C . ASN B 1 147 ? 40.875 -17.484 -23.938 1 53.53 147 ASN B C 1
ATOM 2418 O O . ASN B 1 147 ? 41.719 -17.531 -24.828 1 53.53 147 ASN B O 1
ATOM 2422 N N . TRP B 1 148 ? 40.906 -16.578 -22.984 1 52.34 148 TRP B N 1
ATOM 2423 C CA . TRP B 1 148 ? 42.031 -15.633 -22.891 1 52.34 148 TRP B CA 1
ATOM 2424 C C . TRP B 1 148 ? 43.312 -16.359 -22.547 1 52.34 148 TRP B C 1
ATOM 2426 O O . TRP B 1 148 ? 44.375 -16.094 -23.125 1 52.34 148 TRP B O 1
ATOM 2436 N N . CYS B 1 149 ? 43.219 -17.344 -21.703 1 52.81 149 CYS B N 1
ATOM 2437 C CA . CYS B 1 149 ? 44.406 -18.109 -21.344 1 52.81 149 CYS B CA 1
ATOM 2438 C C . CYS B 1 149 ? 44.875 -18.984 -22.516 1 52.81 149 CYS B C 1
ATOM 2440 O O . CYS B 1 149 ? 46.062 -19.141 -22.75 1 52.81 149 CYS B O 1
ATOM 2442 N N . GLN B 1 150 ? 43.969 -19.516 -23.297 1 51.62 150 GLN B N 1
ATOM 2443 C CA . GLN B 1 150 ? 44.344 -20.312 -24.469 1 51.62 150 GLN B CA 1
ATOM 2444 C C . GLN B 1 150 ? 45 -19.453 -25.531 1 51.62 150 GLN B C 1
ATOM 2446 O O . GLN B 1 150 ? 45.906 -19.891 -26.219 1 51.62 150 GLN B O 1
ATOM 2451 N N . SER B 1 151 ? 44.469 -18.172 -25.672 1 50.62 151 SER B N 1
ATOM 2452 C CA . SER B 1 151 ? 45.062 -17.344 -26.703 1 50.62 151 SER B CA 1
ATOM 2453 C C . SER B 1 151 ? 46.406 -16.766 -26.219 1 50.62 151 SER B C 1
ATOM 2455 O O . SER B 1 151 ? 47.156 -16.203 -27.016 1 50.62 151 SER B O 1
ATOM 2457 N N . ALA B 1 152 ? 46.531 -16.688 -24.969 1 49.75 152 ALA B N 1
ATOM 2458 C CA . ALA B 1 152 ? 47.781 -16.062 -24.484 1 49.75 152 ALA B CA 1
ATOM 2459 C C . ALA B 1 152 ? 48.938 -17.062 -24.5 1 49.75 152 ALA B C 1
ATOM 2461 O O . ALA B 1 152 ? 50.094 -16.656 -24.516 1 49.75 152 ALA B O 1
ATOM 2462 N N . PHE B 1 153 ? 48.719 -18.312 -24.266 1 43.69 153 PHE B N 1
ATOM 2463 C CA . PHE B 1 153 ? 49.875 -19.203 -24.469 1 43.69 153 PHE B CA 1
ATOM 2464 C C . PHE B 1 153 ? 49.781 -19.922 -25.797 1 43.69 153 PHE B C 1
ATOM 2466 O O . PHE B 1 153 ? 48.656 -20.281 -26.219 1 43.69 153 PHE B O 1
#

Nearest PDB structures (foldseek):
  3ga1-assembly1_A  TM=9.619E-01  e=1.768E-10  Homo sapiens
  3ga1-assembly1_B  TM=9.656E-01  e=3.192E-10  Homo sapiens
  9b9v-assembly1_A  TM=9.149E-01  e=2.299E-10  Homo sapiens
  7t0t-assembly2_D  TM=9.376E-01  e=1.268E-09  Homo sapiens
  2ppi-assembly1_A-2  TM=8.843E-01  e=7.940E-08  Homo sapiens

InterPro domains:
  IPR000210 BTB/POZ domain [PF00651] (31-128)
  IPR000210 BTB/POZ domain [PS50097] (41-105)
  IPR000210 BTB/POZ domain [SM00225] (41-135)
  IPR011333 SKP1/BTB/POZ domain superfamily [G3DSA:3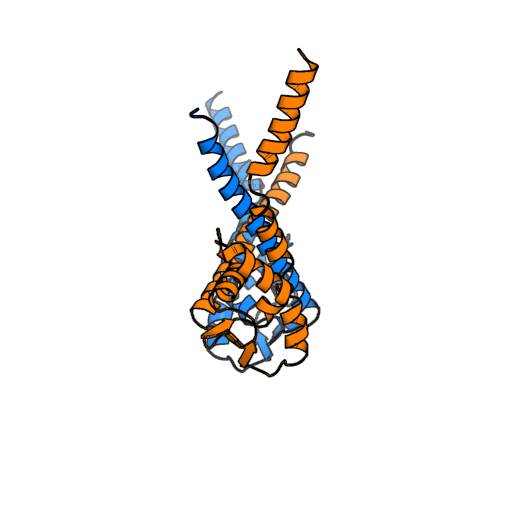.30.710.10] (19-133)
  IPR011333 SKP1/BTB/POZ domain superfamily [SSF54695] (22-126)
  IPR050457 Zinc finger and BTB domain-containing [PTHR46105] (26-122)

Organism: Eptatretus burgeri (NCBI:txid7764)

Radius of gyration: 24.66 Å; Cα contacts (8 Å, |Δi|>4): 344; chains: 2; bounding box: 70×60×52 Å

Foldseek 3Di:
DPPDPPVVVVVVVVVVVVVVVVVVQVVLVVQVVCQVVVHPFQAWEAEPNDIGTHHLVLLLVQFVQSVVVCVVVVPHRYYYDPDAHPVLVVQVVVCSSRVDGDDDDPCLVRNLVVCVVRHGVSVNVVSVVVVVPCVVVCVVVVVVVVVVVVVVD/DPPPPPVVVVVVVVVVVVVVVVVVQVVLVVQVVCQVVVHPFQAWEAEPNDIGTHHLVLLLVQFVQSVVVCVVVVPHRYYYDPDAHPVLVVQVVVCSSRVDGDDDDPCLVRNLVVCVVRHGVSVNVVSVVVVVPCVVVCVVVVVVVVVVVVVVD

Solvent-accessible surface area (backbone atoms only — not comparable to full-atom values): 16381 Å² total; per-residue (Å²): 136,81,67,71,61,65,62,49,55,55,45,51,51,51,48,48,50,52,50,18,52,53,41,46,53,49,38,38,50,36,46,38,49,24,35,77,66,66,46,76,46,58,33,35,38,32,27,74,87,40,82,43,63,32,43,60,54,62,47,28,37,55,13,57,43,46,35,57,50,43,72,73,43,70,82,56,48,66,45,76,47,79,96,42,54,50,68,36,49,50,47,50,54,46,21,72,44,63,35,51,72,93,68,63,74,82,49,39,60,54,32,43,52,46,29,58,70,38,41,20,62,70,58,42,55,58,51,54,54,60,70,58,43,67,64,55,60,46,46,52,49,45,48,48,49,50,50,50,53,53,72,68,99,133,78,66,70,60,65,61,48,54,54,46,50,52,51,49,47,49,52,50,18,52,52,41,47,54,48,37,38,49,37,45,37,49,25,35,77,65,65,46,76,46,57,30,34,38,32,28,76,88,39,80,43,63,32,42,58,54,62,48,28,36,55,13,57,42,48,36,57,49,44,71,74,42,69,83,57,47,67,47,76,48,81,97,43,55,49,68,36,48,49,47,50,55,46,19,73,44,63,35,52,71,93,68,64,75,82,49,38,60,53,32,43,52,46,29,58,71,38,41,20,63,70,58,42,56,59,50,54,55,61,69,57,44,69,64,57,60,47,45,53,51,46,49,47,48,50,52,49,52,54,71,70,100

pLDDT: mean 83.52, std 19.77, range [30.67, 98.56]

Sequence (306 aa):
MEVCAENETMGLGEDREREGDHYIRYILSHLNEQRLHDNFTDIALIVAGHRFRAHKAVLAASSRFFHSFFKQVQEDTVVAIEGLSELAFGHLLEFIYTGIVYVEGVELDLVLKAAEFLQMDEAIIVLKKRFVRPSCYISGILVFVMNWCQSAFMEVCAENETMGLGEDREREGDHYIRYILSHLNEQRLHDNFTDIALIVAGHRFRAHKAVLAASSRFFHSFFKQVQEDTVVAIEGLSELAFGHLLEFIYTGIVYVEGVELDLVLKAAEFLQMDEAIIVLKKRFVRPSCYISGILVFVMNWCQSAF